Protein AF-A0A2A2WJ40-F1 (afdb_monomer_lite)

Foldseek 3Di:
DDDDDDDDDDDDDDDDDDDDDPDPDDDCDPVVQDQDDDDDDPDDPDPDPDRCSVVLVLLCVLVNLLVVLLVCLPPPPLLVNLVSLLVNLVSLLVLLPPPQFDLSVQSNVLSVVSNLLSVCSVVVHDHDHSVLSNLSSLSNLLSSLLRLLCSLQVCLVVLDLDPDDDPDDDPDPVSVVVVVVVVVVSSVSSLVNLLSSLQSSLSSNVSSLVSVLVCVVVVLFDCDVLNPDHQDHDPPPDDPVRSNVSSVVSNVSSVSVNVRSVVSSVVSVVVNPDDRDPDPPPPD

Radius of gyration: 26.89 Å; chains: 1; bounding box: 110×52×74 Å

Structure (mmCIF, N/CA/C/O backbone):
data_AF-A0A2A2WJ40-F1
#
_entry.id   AF-A0A2A2WJ40-F1
#
loop_
_atom_site.group_PDB
_atom_site.id
_atom_site.type_symbol
_atom_site.label_atom_id
_atom_site.label_alt_id
_atom_site.label_comp_id
_atom_site.label_asym_id
_atom_site.label_entity_id
_atom_site.label_seq_id
_atom_site.pdbx_PDB_ins_code
_atom_site.Cartn_x
_atom_site.Cartn_y
_atom_site.Cartn_z
_atom_site.occupancy
_atom_site.B_iso_or_equiv
_atom_site.auth_seq_id
_atom_site.auth_comp_id
_atom_site.auth_asym_id
_atom_site.auth_atom_id
_atom_site.pdbx_PDB_model_num
ATOM 1 N N . MET A 1 1 ? -76.137 -12.247 3.143 1.00 34.78 1 MET A N 1
ATOM 2 C CA . MET A 1 1 ? -75.317 -13.471 3.004 1.00 34.78 1 MET A CA 1
ATOM 3 C C . MET A 1 1 ? -73.988 -13.061 2.373 1.00 34.78 1 MET A C 1
ATOM 5 O O . MET A 1 1 ? -74.048 -12.358 1.375 1.00 34.78 1 MET A O 1
ATOM 9 N N . LYS A 1 2 ? -72.857 -13.489 2.967 1.00 33.62 2 LYS A N 1
ATOM 10 C CA . LYS A 1 2 ? -71.430 -13.167 2.675 1.00 33.62 2 LYS A CA 1
ATOM 11 C C . LYS A 1 2 ? -70.973 -11.772 3.148 1.00 33.62 2 LYS A C 1
ATOM 13 O O . LYS A 1 2 ? -71.399 -10.773 2.593 1.00 33.62 2 LYS A O 1
ATOM 18 N N . MET A 1 3 ? -70.393 -11.650 4.345 1.00 33.72 3 MET A N 1
ATOM 19 C CA . MET A 1 3 ? -69.036 -11.991 4.843 1.00 33.72 3 MET A CA 1
ATOM 20 C C . MET A 1 3 ? -68.046 -10.810 4.759 1.00 33.72 3 MET A C 1
ATOM 22 O O . MET A 1 3 ? -67.572 -10.433 3.698 1.00 33.72 3 MET A O 1
ATOM 26 N N . THR A 1 4 ? -67.812 -10.277 5.958 1.00 40.16 4 THR A N 1
ATOM 27 C CA . THR A 1 4 ? -66.756 -9.432 6.546 1.00 40.16 4 THR A CA 1
ATOM 28 C C . THR A 1 4 ? -65.316 -9.569 6.038 1.00 40.16 4 THR A C 1
ATOM 30 O O . THR A 1 4 ? -64.864 -10.691 5.840 1.00 40.16 4 THR A O 1
ATOM 33 N N . LEU A 1 5 ? -64.590 -8.434 6.022 1.00 34.19 5 LEU A N 1
ATOM 34 C CA . LEU A 1 5 ? -63.323 -8.103 6.743 1.00 34.19 5 LEU A CA 1
ATOM 35 C C . LEU A 1 5 ? -62.749 -6.810 6.103 1.00 34.19 5 LEU A C 1
ATOM 37 O O . LEU A 1 5 ? -62.402 -6.829 4.932 1.00 34.19 5 LEU A O 1
ATOM 41 N N . ALA A 1 6 ? -62.905 -5.599 6.656 1.00 36.38 6 ALA A N 1
ATOM 42 C CA . ALA A 1 6 ? -62.296 -4.973 7.846 1.00 36.38 6 ALA A CA 1
ATOM 43 C C . ALA A 1 6 ? -60.780 -4.692 7.737 1.00 36.38 6 ALA A C 1
ATOM 45 O O . ALA A 1 6 ? -60.000 -5.635 7.714 1.00 36.38 6 ALA A O 1
ATOM 46 N N . PHE A 1 7 ? -60.421 -3.395 7.697 1.00 30.67 7 PHE A N 1
ATOM 47 C CA . PHE A 1 7 ? -59.428 -2.629 8.503 1.00 30.67 7 PHE A CA 1
ATOM 48 C C . PHE A 1 7 ? -59.173 -1.282 7.766 1.00 30.67 7 PHE A C 1
ATOM 50 O O . PHE A 1 7 ? -58.779 -1.299 6.607 1.00 30.67 7 PHE A O 1
ATOM 57 N N . ALA A 1 8 ? -59.650 -0.108 8.225 1.00 33.41 8 ALA A N 1
ATOM 58 C CA . ALA A 1 8 ? -59.126 0.758 9.309 1.00 33.41 8 ALA A CA 1
ATOM 59 C C . ALA A 1 8 ? -57.624 1.082 9.127 1.00 33.41 8 ALA A C 1
ATOM 61 O O . ALA A 1 8 ? -56.857 0.155 8.927 1.00 33.41 8 ALA A O 1
ATOM 62 N N . ALA A 1 9 ? -57.069 2.296 9.211 1.00 34.69 9 ALA A N 1
ATOM 63 C CA . ALA A 1 9 ? -57.460 3.689 9.479 1.00 34.69 9 ALA A CA 1
ATOM 64 C C . ALA A 1 9 ? -56.248 4.548 8.981 1.00 34.69 9 ALA A C 1
ATOM 66 O O . ALA A 1 9 ? -55.132 4.044 8.960 1.00 34.69 9 ALA A O 1
ATOM 67 N N . LEU A 1 10 ? -56.401 5.702 8.321 1.00 26.61 10 LEU A N 1
ATOM 68 C CA . LEU A 1 10 ? -56.561 7.068 8.857 1.00 26.61 10 LEU A CA 1
ATOM 69 C C . LEU A 1 10 ? -55.277 7.718 9.454 1.00 26.61 10 LEU A C 1
ATOM 71 O O . LEU A 1 10 ? -54.801 7.286 10.494 1.00 26.61 10 LEU A O 1
ATOM 75 N N . VAL A 1 11 ? -54.868 8.838 8.817 1.00 34.38 11 VAL A N 1
ATOM 76 C CA . VAL A 1 11 ? -54.258 10.092 9.362 1.00 34.38 11 VAL A CA 1
ATOM 77 C C . VAL A 1 11 ? -52.816 10.002 9.893 1.00 34.38 11 VAL A C 1
ATOM 79 O O . VAL A 1 11 ? -52.542 9.328 10.869 1.00 34.38 11 VAL A O 1
ATOM 82 N N . ALA A 1 12 ? -51.811 10.540 9.192 1.00 32.88 12 ALA A N 1
ATOM 83 C CA . ALA A 1 12 ? -51.439 11.948 8.947 1.00 32.88 12 ALA A CA 1
ATOM 84 C C . ALA A 1 12 ? -50.658 12.622 10.094 1.00 32.88 12 ALA A C 1
ATOM 86 O O . ALA A 1 12 ? -51.196 12.862 11.167 1.00 32.88 12 ALA A O 1
ATOM 87 N N . GLY A 1 13 ? -49.442 13.072 9.755 1.00 28.20 13 GLY A N 1
ATOM 88 C CA . GLY A 1 13 ? -48.902 14.360 10.196 1.00 28.20 13 GLY A CA 1
ATOM 89 C C . GLY A 1 13 ? -47.761 14.350 11.220 1.00 28.20 13 GLY A C 1
ATOM 90 O O . GLY A 1 13 ? -47.842 13.694 12.247 1.00 28.20 13 GLY A O 1
ATOM 91 N N . PHE A 1 14 ? -46.800 15.242 10.942 1.00 29.77 14 PHE A N 1
ATOM 92 C CA . PHE A 1 14 ? -45.773 15.848 11.806 1.00 29.77 14 PHE A CA 1
ATOM 93 C C . PHE A 1 14 ? -44.399 15.176 11.933 1.00 29.77 14 PHE A C 1
ATOM 95 O O . PHE A 1 14 ? -44.260 14.090 12.478 1.00 29.77 14 PHE A O 1
ATOM 102 N N . GLY A 1 15 ? -43.368 15.928 11.510 1.00 28.61 15 GLY A N 1
ATOM 103 C CA . GLY A 1 15 ? -41.988 15.710 11.948 1.00 28.61 15 GLY A CA 1
ATOM 104 C C . GLY A 1 15 ? -40.863 16.017 10.955 1.00 28.61 15 GLY A C 1
ATOM 105 O O . GLY A 1 15 ? -39.834 15.363 11.034 1.00 28.61 15 GLY A O 1
ATOM 106 N N . VAL A 1 16 ? -40.998 16.973 10.027 1.00 39.94 16 VAL A N 1
ATOM 107 C CA . VAL A 1 16 ? -39.811 17.544 9.359 1.00 39.94 16 VAL A CA 1
ATOM 108 C C . VAL A 1 16 ? -39.329 18.708 10.215 1.00 39.94 16 VAL A C 1
ATOM 110 O O . VAL A 1 16 ? -40.061 19.689 10.320 1.00 39.94 16 VAL A O 1
ATOM 113 N N . LEU A 1 17 ? -38.153 18.566 10.840 1.00 32.94 17 LEU A N 1
ATOM 114 C CA . LEU A 1 17 ? -37.101 19.587 11.012 1.00 32.94 17 LEU A CA 1
ATOM 115 C C . LEU A 1 17 ? -36.026 19.112 12.013 1.00 32.94 17 LEU A C 1
ATOM 117 O O . LEU A 1 17 ? -36.287 19.075 13.208 1.00 32.94 17 LEU A O 1
ATOM 121 N N . SER A 1 18 ? -34.830 18.820 11.486 1.00 30.36 18 SER A N 1
ATOM 122 C CA . SER A 1 18 ? -33.468 19.011 12.043 1.00 30.36 18 SER A CA 1
ATOM 123 C C . SER A 1 18 ? -32.585 17.911 11.436 1.00 30.36 18 SER A C 1
ATOM 125 O O . SER A 1 18 ? -32.747 16.744 11.759 1.00 30.36 18 SER A O 1
ATOM 127 N N . GLY A 1 19 ? -31.746 18.164 10.436 1.00 29.64 19 GLY A N 1
ATOM 128 C CA . GLY A 1 19 ? -30.653 19.120 10.528 1.00 29.64 19 GLY A CA 1
ATOM 129 C C . GLY A 1 19 ? -29.472 18.447 11.223 1.00 29.64 19 GLY A C 1
ATOM 130 O O . GLY A 1 19 ? -29.264 18.685 12.401 1.00 29.64 19 GLY A O 1
ATOM 131 N N . ASN A 1 20 ? -28.745 17.600 10.495 1.00 26.34 20 ASN A N 1
ATOM 132 C CA . ASN A 1 20 ? -27.297 17.498 10.618 1.00 26.34 20 ASN A CA 1
ATOM 133 C C . ASN A 1 20 ? -26.744 17.043 9.270 1.00 26.34 20 ASN A C 1
ATOM 135 O O . ASN A 1 20 ? -27.056 15.969 8.762 1.00 26.34 20 ASN A O 1
ATOM 139 N N . SER A 1 21 ? -25.988 17.955 8.674 1.00 31.48 21 SER A N 1
ATOM 140 C CA . SER A 1 21 ? -25.107 17.743 7.544 1.00 31.48 21 SER A CA 1
ATOM 141 C C . SER A 1 21 ? -24.154 16.596 7.861 1.00 31.48 21 SER A C 1
ATOM 143 O O . SER A 1 21 ? -23.179 16.786 8.587 1.00 31.48 21 SER A O 1
ATOM 145 N N . VAL A 1 22 ? -24.435 15.420 7.313 1.00 28.88 22 VAL A N 1
ATOM 146 C CA . VAL A 1 22 ? -23.388 14.438 7.060 1.00 28.88 22 VAL A CA 1
ATOM 147 C C . VAL A 1 22 ? -22.608 15.018 5.891 1.00 28.88 22 VAL A C 1
ATOM 149 O O . VAL A 1 22 ? -23.115 15.101 4.772 1.00 28.88 22 VAL A O 1
ATOM 152 N N . ALA A 1 23 ? -21.435 15.569 6.185 1.00 32.97 23 ALA A N 1
ATOM 153 C CA . ALA A 1 23 ? -20.438 15.756 5.153 1.00 32.97 23 ALA A CA 1
ATOM 154 C C . ALA A 1 23 ? -20.174 14.362 4.571 1.00 32.97 23 ALA A C 1
ATOM 156 O O . ALA A 1 23 ? -19.833 13.450 5.318 1.00 32.97 23 ALA A O 1
ATOM 157 N N . ASP A 1 24 ? -20.421 14.195 3.273 1.00 32.44 24 ASP A N 1
ATOM 158 C CA . ASP A 1 24 ? -19.920 13.059 2.503 1.00 32.44 24 ASP A CA 1
ATOM 159 C C . ASP A 1 24 ? -18.389 13.068 2.647 1.00 32.44 24 ASP A C 1
ATOM 161 O O . ASP A 1 24 ? -17.692 13.807 1.947 1.00 32.44 24 ASP A O 1
ATOM 165 N N . GLU A 1 25 ? -17.864 12.301 3.598 1.00 37.25 25 GLU A N 1
ATOM 166 C CA . GLU A 1 25 ? -16.449 11.954 3.638 1.00 37.25 25 GLU A CA 1
ATOM 167 C C . GLU A 1 25 ? -16.191 10.947 2.511 1.00 37.25 25 GLU A C 1
ATOM 169 O O . GLU A 1 25 ? -16.941 9.975 2.361 1.00 37.25 25 GLU A O 1
ATOM 174 N N . PRO A 1 26 ? -15.191 11.174 1.643 1.00 40.25 26 PRO A N 1
ATOM 175 C CA . PRO A 1 26 ? -14.991 10.299 0.510 1.00 40.25 26 PRO A CA 1
ATOM 176 C C . PRO A 1 26 ? -14.332 9.003 0.990 1.00 40.25 26 PRO A C 1
ATOM 178 O O . PRO A 1 26 ? -13.136 8.959 1.250 1.00 40.25 26 PRO A O 1
ATOM 181 N N . ALA A 1 27 ? -15.100 7.913 1.013 1.00 45.31 27 ALA A N 1
ATOM 182 C CA . ALA A 1 27 ? -14.539 6.601 0.703 1.00 45.31 27 ALA A CA 1
ATOM 183 C C . ALA A 1 27 ? -13.776 6.715 -0.628 1.00 45.31 27 ALA A C 1
ATOM 185 O O . ALA A 1 27 ? -14.266 7.399 -1.532 1.00 45.31 27 ALA A O 1
ATOM 186 N N . VAL A 1 28 ? -12.613 6.067 -0.772 1.00 45.47 28 VAL A N 1
ATOM 187 C CA . VAL A 1 28 ? -11.903 5.983 -2.062 1.00 45.47 28 VAL A CA 1
ATOM 188 C C . VAL A 1 28 ? -12.884 5.400 -3.076 1.00 45.47 28 VAL A C 1
ATOM 190 O O . VAL A 1 28 ? -13.165 4.202 -3.067 1.00 45.47 28 VAL A O 1
ATOM 193 N N . LYS A 1 29 ? -13.482 6.242 -3.927 1.00 47.72 29 LYS A N 1
ATOM 194 C CA . LYS A 1 29 ? -14.524 5.766 -4.835 1.00 47.72 29 LYS A CA 1
ATOM 195 C C . LYS A 1 29 ? -13.840 4.857 -5.841 1.00 47.72 29 LYS A C 1
ATOM 197 O O . LYS A 1 29 ? -12.699 5.089 -6.230 1.00 47.72 29 LYS A O 1
ATOM 202 N N . GLN A 1 30 ? -14.549 3.858 -6.357 1.00 52.19 30 GLN A N 1
ATOM 203 C CA . GLN A 1 30 ? -14.033 3.045 -7.465 1.00 52.19 30 GLN A CA 1
ATOM 204 C C . GLN A 1 30 ? -13.545 3.916 -8.648 1.00 52.19 30 GLN A C 1
ATOM 206 O O . GLN A 1 30 ? -12.650 3.513 -9.383 1.00 52.19 30 GLN A O 1
ATOM 211 N N . ALA A 1 31 ? -14.099 5.128 -8.791 1.00 52.22 31 ALA A N 1
ATOM 212 C CA . ALA A 1 31 ? -13.683 6.151 -9.749 1.00 52.22 31 ALA A CA 1
ATOM 213 C C . ALA A 1 31 ? -12.310 6.800 -9.458 1.00 52.22 31 ALA A C 1
ATOM 215 O O . ALA A 1 31 ? -11.661 7.257 -10.395 1.00 52.22 31 ALA A O 1
ATOM 216 N N . ASP A 1 32 ? -11.865 6.822 -8.200 1.00 53.06 32 ASP A N 1
ATOM 217 C CA . ASP A 1 32 ? -10.561 7.351 -7.775 1.00 53.06 32 ASP A CA 1
ATOM 218 C C . ASP A 1 32 ? -9.448 6.295 -7.911 1.00 53.06 32 ASP A C 1
ATOM 220 O O . ASP A 1 32 ? -8.258 6.619 -7.880 1.00 53.06 32 ASP A O 1
ATOM 224 N N . ARG A 1 33 ? -9.821 5.020 -8.114 1.00 62.28 33 ARG A N 1
ATOM 225 C CA . ARG A 1 33 ? -8.880 3.933 -8.402 1.00 62.28 33 ARG A CA 1
ATOM 226 C C . ARG A 1 33 ? -8.347 4.095 -9.840 1.00 62.28 33 ARG A C 1
ATOM 228 O O . ARG A 1 33 ? -9.135 4.103 -10.791 1.00 62.28 33 ARG A O 1
ATOM 235 N N . PRO A 1 34 ? -7.023 4.171 -10.060 1.00 61.03 34 PRO A N 1
ATOM 236 C CA . PRO A 1 34 ? -6.486 4.192 -11.414 1.00 61.03 34 PRO A CA 1
ATOM 237 C C . PRO A 1 34 ? -6.865 2.901 -12.159 1.00 61.03 34 PRO A C 1
ATOM 239 O O . PRO A 1 34 ? -6.691 1.797 -11.645 1.00 61.03 34 PRO A O 1
ATOM 242 N N . THR A 1 35 ? -7.360 3.013 -13.398 1.00 57.44 35 THR A N 1
ATOM 243 C CA . THR A 1 35 ? -7.613 1.835 -14.246 1.00 57.44 35 THR A CA 1
ATOM 244 C C . THR A 1 35 ? -6.281 1.239 -14.704 1.00 57.44 35 THR A C 1
ATOM 246 O O . THR A 1 35 ? -5.605 1.801 -15.565 1.00 57.44 35 THR A O 1
ATOM 249 N N . ILE A 1 36 ? -5.904 0.086 -14.149 1.00 56.34 36 ILE A N 1
ATOM 250 C CA . ILE A 1 36 ? -4.638 -0.589 -14.460 1.00 56.34 36 ILE A CA 1
ATOM 251 C C . ILE A 1 36 ? -4.870 -1.645 -15.555 1.00 56.34 36 ILE A C 1
ATOM 253 O O . ILE A 1 36 ? -5.512 -2.667 -15.322 1.00 56.34 36 ILE A O 1
ATOM 257 N N . ARG A 1 37 ? -4.342 -1.408 -16.765 1.00 56.31 37 ARG A N 1
ATOM 258 C CA . ARG A 1 37 ? -4.353 -2.375 -17.884 1.00 56.31 37 ARG A CA 1
ATOM 259 C C . ARG A 1 37 ? -3.072 -3.203 -17.904 1.00 56.31 37 ARG A C 1
ATOM 261 O O . ARG A 1 37 ? -1.996 -2.653 -17.694 1.00 56.31 37 ARG A O 1
ATOM 268 N N . ASP A 1 38 ? -3.164 -4.503 -18.176 1.00 58.38 38 ASP A N 1
ATOM 269 C CA . ASP A 1 38 ? -2.006 -5.406 -18.156 1.00 58.38 38 ASP A CA 1
ATOM 270 C C . ASP A 1 38 ? -1.515 -5.742 -19.572 1.00 58.38 38 ASP A C 1
ATOM 272 O O . ASP A 1 38 ? -1.990 -6.681 -20.208 1.00 58.38 38 ASP A O 1
ATOM 276 N N . GLU A 1 39 ? -0.577 -4.945 -20.087 1.00 62.19 39 GLU A N 1
ATOM 277 C CA . GLU A 1 39 ? 0.120 -5.230 -21.346 1.00 62.19 39 GLU A CA 1
ATOM 278 C C . GLU A 1 39 ? 1.386 -6.041 -21.042 1.00 62.19 39 GLU A C 1
ATOM 280 O O . GLU A 1 39 ? 2.367 -5.522 -20.507 1.00 62.19 39 GLU A O 1
ATOM 285 N N . ARG A 1 40 ? 1.341 -7.347 -21.332 1.00 62.16 40 ARG A N 1
ATOM 286 C CA . ARG A 1 40 ? 2.428 -8.295 -21.053 1.00 62.16 40 ARG A CA 1
ATOM 287 C C . ARG A 1 40 ? 3.313 -8.479 -22.294 1.00 62.16 40 ARG A C 1
ATOM 289 O O . ARG A 1 40 ? 2.770 -8.714 -23.373 1.00 62.16 40 ARG A O 1
ATOM 296 N N . PRO A 1 41 ? 4.654 -8.463 -22.169 1.00 61.47 41 PRO A N 1
ATOM 297 C CA . PRO A 1 41 ? 5.527 -8.829 -23.280 1.00 61.47 41 PRO A CA 1
ATOM 298 C C . PRO A 1 41 ? 5.397 -10.325 -23.608 1.00 61.47 41 PRO A C 1
ATOM 300 O O . PRO A 1 41 ? 5.275 -11.165 -22.712 1.00 61.47 41 PRO A O 1
ATOM 303 N N . GLU A 1 42 ? 5.486 -10.674 -24.892 1.00 62.22 42 GLU A N 1
ATOM 304 C CA . GLU A 1 42 ? 5.277 -12.046 -25.394 1.00 62.22 42 GLU A CA 1
ATOM 305 C C . GLU A 1 42 ? 6.240 -13.089 -24.789 1.00 62.22 42 GLU A C 1
ATOM 307 O O . GLU A 1 42 ? 5.927 -14.275 -24.735 1.00 62.22 42 GLU A O 1
ATOM 312 N N . ASN A 1 43 ? 7.401 -12.655 -24.286 1.00 55.44 43 ASN A N 1
ATOM 313 C CA . ASN A 1 43 ? 8.506 -13.522 -23.859 1.00 55.44 43 ASN A CA 1
ATOM 314 C C . ASN A 1 43 ? 8.778 -13.511 -22.340 1.00 55.44 43 ASN A C 1
ATOM 316 O O . ASN A 1 43 ? 9.907 -13.765 -21.911 1.00 55.44 43 ASN A O 1
ATOM 320 N N . LEU A 1 44 ? 7.777 -13.187 -21.517 1.00 58.31 44 LEU A N 1
ATOM 321 C CA . LEU A 1 44 ? 7.963 -13.015 -20.071 1.00 58.31 44 LEU A CA 1
ATOM 322 C C . LEU A 1 44 ? 8.406 -14.321 -19.374 1.00 58.31 44 LEU A C 1
ATOM 324 O O . LEU A 1 44 ? 7.768 -15.365 -19.527 1.00 58.31 44 LEU A O 1
ATOM 328 N N . ARG A 1 45 ? 9.468 -14.265 -18.557 1.00 46.12 45 ARG A N 1
ATOM 329 C CA . ARG A 1 45 ? 9.896 -15.397 -17.713 1.00 46.12 45 ARG A CA 1
ATOM 330 C C . ARG A 1 45 ? 8.916 -15.590 -16.550 1.00 46.12 45 ARG A C 1
ATOM 332 O O . ARG A 1 45 ? 8.734 -14.680 -15.753 1.00 46.12 45 ARG A O 1
ATOM 339 N N . GLY A 1 46 ? 8.343 -16.790 -16.426 1.00 46.00 46 GLY A N 1
ATOM 340 C CA . GLY A 1 46 ? 7.530 -17.198 -15.273 1.00 46.00 46 GLY A CA 1
ATOM 341 C C . GLY A 1 46 ? 6.141 -17.725 -15.644 1.00 46.00 46 GLY A C 1
ATOM 342 O O . GLY A 1 46 ? 5.387 -17.095 -16.389 1.00 46.00 46 GLY A O 1
ATOM 343 N N . TRP A 1 47 ? 5.806 -18.893 -15.090 1.00 34.09 47 TRP A N 1
ATOM 344 C CA . TRP A 1 47 ? 4.483 -19.516 -15.145 1.00 34.09 47 TRP A CA 1
ATOM 345 C C . TRP A 1 47 ? 3.645 -19.028 -13.960 1.00 34.09 47 TRP A C 1
ATOM 347 O O . TRP A 1 47 ? 3.483 -19.744 -12.980 1.00 34.09 47 TRP A O 1
ATOM 357 N N . VAL A 1 48 ? 3.128 -17.804 -14.012 1.00 42.97 48 VAL A N 1
ATOM 358 C CA . VAL A 1 48 ? 2.011 -17.422 -13.136 1.00 42.97 48 VAL A CA 1
ATOM 359 C C . VAL A 1 48 ? 0.898 -16.899 -14.031 1.00 42.97 48 VAL A C 1
ATOM 361 O O . VAL A 1 48 ? 1.014 -15.841 -14.650 1.00 42.97 48 VAL A O 1
ATOM 364 N N . ILE A 1 49 ? -0.138 -17.730 -14.165 1.00 41.62 49 ILE A N 1
ATOM 365 C CA . ILE A 1 49 ? -1.423 -17.419 -14.790 1.00 41.62 49 ILE A CA 1
ATOM 366 C C . ILE A 1 49 ? -2.374 -17.086 -13.641 1.00 41.62 49 ILE A C 1
ATOM 368 O O . ILE A 1 49 ? -3.240 -17.866 -13.271 1.00 41.62 49 ILE A O 1
ATOM 372 N N . VAL A 1 50 ? -2.183 -15.923 -13.039 1.00 43.91 50 VAL A N 1
ATOM 373 C CA . VAL A 1 50 ? -3.321 -15.162 -12.540 1.00 43.91 50 VAL A CA 1
ATOM 374 C C . VAL A 1 50 ? -3.260 -13.896 -13.364 1.00 43.91 50 VAL A C 1
ATOM 376 O O . VAL A 1 50 ? -2.206 -13.275 -13.477 1.00 43.91 50 VAL A O 1
ATOM 379 N N . SER A 1 51 ? -4.340 -13.581 -14.066 1.00 51.19 51 SER A N 1
ATOM 380 C CA . SER A 1 51 ? -4.427 -12.325 -14.799 1.00 51.19 51 SER A CA 1
ATOM 381 C C . SER A 1 51 ? -4.224 -11.211 -13.761 1.00 51.19 51 SER A C 1
ATOM 383 O O . SER A 1 51 ? -5.076 -11.015 -12.899 1.00 51.19 51 SER A O 1
ATOM 385 N N . ASN A 1 52 ? -3.073 -10.521 -13.772 1.00 53.16 52 ASN A N 1
ATOM 386 C CA . ASN A 1 52 ? -2.778 -9.485 -12.772 1.00 53.16 52 ASN A CA 1
ATOM 387 C C . ASN A 1 52 ? -3.825 -8.358 -12.825 1.00 53.16 52 ASN A C 1
ATOM 389 O O . ASN A 1 52 ? -4.018 -7.650 -11.843 1.00 53.16 52 ASN A O 1
ATOM 393 N N . SER A 1 53 ? -4.571 -8.219 -13.928 1.00 58.22 53 SER A N 1
ATOM 394 C CA . SER A 1 53 ? -5.737 -7.331 -14.000 1.00 58.22 53 SER A CA 1
ATOM 395 C C . SER A 1 53 ? -6.865 -7.695 -13.025 1.00 58.22 53 SER A C 1
ATOM 397 O O . SER A 1 53 ? -7.626 -6.809 -12.659 1.00 58.22 53 SER A O 1
ATOM 399 N N . ALA A 1 54 ? -6.972 -8.952 -12.584 1.00 64.06 54 ALA A N 1
ATOM 400 C CA . ALA A 1 54 ? -7.861 -9.344 -11.489 1.00 64.06 54 ALA A CA 1
ATOM 401 C C . ALA A 1 54 ? -7.237 -9.084 -10.107 1.00 64.06 54 ALA A C 1
ATOM 403 O O . ALA A 1 54 ? -7.970 -8.889 -9.149 1.00 64.06 54 ALA A O 1
ATOM 404 N N . TYR A 1 55 ? -5.904 -9.046 -10.004 1.00 72.06 55 TYR A N 1
ATOM 405 C CA . TYR A 1 55 ? -5.181 -8.808 -8.751 1.00 72.06 55 TYR A CA 1
ATOM 406 C C . TYR A 1 55 ? -5.200 -7.336 -8.320 1.00 72.06 55 TYR A C 1
ATOM 408 O O . TYR A 1 55 ? -5.490 -7.046 -7.166 1.00 72.06 55 TYR A O 1
ATOM 416 N N . TRP A 1 56 ? -4.935 -6.395 -9.234 1.00 77.62 56 TRP A N 1
ATOM 417 C CA . TRP A 1 56 ? -4.807 -4.977 -8.867 1.00 77.62 56 TRP A CA 1
ATOM 418 C C . TRP A 1 56 ? -6.038 -4.373 -8.180 1.00 77.62 56 TRP A C 1
ATOM 420 O O . TRP A 1 56 ? -5.846 -3.625 -7.223 1.00 77.62 56 TRP A O 1
ATOM 430 N N . PRO A 1 57 ? -7.284 -4.681 -8.594 1.00 75.56 57 PRO A N 1
ATOM 431 C CA . PRO A 1 57 ? -8.461 -4.241 -7.851 1.00 75.56 57 PRO A CA 1
ATOM 432 C C . PRO A 1 57 ? -8.498 -4.788 -6.419 1.00 75.56 57 PRO A C 1
ATOM 434 O O . PRO A 1 57 ? -8.849 -4.043 -5.509 1.00 75.56 57 PRO A O 1
ATOM 437 N N . LEU A 1 58 ? -8.072 -6.042 -6.213 1.00 77.75 58 LEU A N 1
ATOM 438 C CA . LEU A 1 58 ? -8.059 -6.701 -4.901 1.00 77.75 58 LEU A CA 1
ATOM 439 C C . LEU A 1 58 ? -7.066 -6.056 -3.931 1.00 77.75 58 LEU A C 1
ATOM 441 O O . LEU A 1 58 ? -7.284 -6.095 -2.725 1.00 77.75 58 LEU A O 1
ATOM 445 N N . CYS A 1 59 ? -6.014 -5.401 -4.436 1.00 83.62 59 CYS A N 1
ATOM 446 C CA . CYS A 1 59 ? -5.080 -4.652 -3.595 1.00 83.62 59 CYS A CA 1
ATOM 447 C C . CYS A 1 59 ? -5.744 -3.502 -2.823 1.00 83.62 59 CYS A C 1
ATOM 449 O O . CYS A 1 59 ? -5.149 -3.013 -1.869 1.00 83.62 59 CYS A O 1
ATOM 451 N N . TYR A 1 60 ? -6.936 -3.053 -3.225 1.00 86.88 60 TYR A N 1
ATOM 452 C CA . TYR A 1 60 ? -7.675 -1.982 -2.552 1.00 86.88 60 TYR A CA 1
ATOM 453 C C . TYR A 1 60 ? -8.753 -2.501 -1.593 1.00 86.88 60 TYR A C 1
ATOM 455 O O . TYR A 1 60 ? -9.201 -1.749 -0.739 1.00 86.88 60 TYR A O 1
ATOM 463 N N . GLU A 1 61 ? -9.145 -3.774 -1.681 1.00 88.25 61 GLU A N 1
ATOM 464 C CA . GLU A 1 61 ? -10.234 -4.319 -0.857 1.00 88.25 61 GLU A CA 1
ATOM 465 C C . GLU A 1 61 ? -9.852 -4.343 0.629 1.00 88.25 61 GLU A C 1
ATOM 467 O O . GLU A 1 61 ? -10.660 -3.986 1.483 1.00 88.25 61 GLU A O 1
ATOM 472 N N . ALA A 1 62 ? -8.596 -4.668 0.958 1.00 88.44 62 ALA A N 1
ATOM 473 C CA . ALA A 1 62 ? -8.123 -4.585 2.339 1.00 88.44 62 ALA A CA 1
ATOM 474 C C . ALA A 1 62 ? -8.211 -3.149 2.891 1.00 88.44 62 ALA A C 1
ATOM 476 O O . ALA A 1 62 ? -8.676 -2.970 4.011 1.00 88.44 62 ALA A O 1
ATOM 477 N N . LEU A 1 63 ? -7.856 -2.124 2.103 1.00 91.12 63 LEU A N 1
ATOM 478 C CA . LEU A 1 63 ? -7.993 -0.717 2.506 1.00 91.12 63 LEU A CA 1
ATOM 479 C C . LEU A 1 63 ? -9.441 -0.345 2.839 1.00 91.12 63 LEU A C 1
ATOM 481 O O . LEU A 1 63 ? -9.691 0.351 3.821 1.00 91.12 63 LEU A O 1
ATOM 485 N N . GLU A 1 64 ? -10.393 -0.801 2.027 1.00 90.62 64 GLU A N 1
ATOM 486 C CA . GLU A 1 64 ? -11.811 -0.498 2.235 1.00 90.62 64 GLU A CA 1
ATOM 487 C C . GLU A 1 64 ? -12.344 -1.149 3.506 1.00 90.62 64 GLU A C 1
ATOM 489 O O . GLU A 1 64 ? -13.013 -0.487 4.294 1.00 90.62 64 GLU A O 1
ATOM 494 N N . ASN A 1 65 ? -11.980 -2.408 3.760 1.00 91.12 65 ASN A N 1
ATOM 495 C CA . ASN A 1 65 ? -12.390 -3.099 4.981 1.00 91.12 65 ASN A CA 1
ATOM 496 C C . ASN A 1 65 ? -11.720 -2.506 6.233 1.00 91.12 65 ASN A C 1
ATOM 498 O O . ASN A 1 65 ? -12.378 -2.365 7.259 1.00 91.12 65 ASN A O 1
ATOM 502 N N . LEU A 1 66 ? -10.451 -2.089 6.148 1.00 92.81 66 LEU A N 1
ATOM 503 C CA . LEU A 1 66 ? -9.761 -1.381 7.237 1.00 92.81 66 LEU A CA 1
ATOM 504 C C . LEU A 1 66 ? -10.416 -0.024 7.531 1.00 92.81 66 LEU A C 1
ATOM 506 O O . LEU A 1 66 ? -10.606 0.339 8.692 1.00 92.81 66 LEU A O 1
ATOM 510 N N . THR A 1 67 ? -10.811 0.701 6.483 1.00 92.06 67 THR A N 1
ATOM 511 C CA . THR A 1 67 ? -11.544 1.967 6.607 1.00 92.06 67 THR A CA 1
ATOM 512 C C . THR A 1 67 ? -12.920 1.760 7.235 1.00 92.06 67 THR A C 1
ATOM 514 O O . THR A 1 67 ? -13.304 2.521 8.120 1.00 92.06 67 THR A O 1
ATOM 517 N N . GLU A 1 68 ? -13.644 0.714 6.836 1.00 92.12 68 GLU A N 1
ATOM 518 C CA . GLU A 1 68 ? -14.950 0.388 7.412 1.00 92.12 68 GLU A CA 1
ATOM 519 C C . GLU A 1 68 ? -14.842 0.026 8.899 1.00 92.12 68 GLU A C 1
ATOM 521 O O . GLU A 1 68 ? -15.568 0.582 9.721 1.00 92.12 68 GLU A O 1
ATOM 526 N N . VAL A 1 69 ? -13.887 -0.837 9.267 1.00 93.00 69 VAL A N 1
ATOM 527 C CA . VAL A 1 69 ? -13.604 -1.183 10.670 1.00 93.00 69 VAL A CA 1
ATOM 528 C C . VAL A 1 69 ? -13.312 0.069 11.493 1.00 93.00 69 VAL A C 1
ATOM 530 O O . VAL A 1 69 ? -13.866 0.232 12.580 1.00 93.00 69 VAL A O 1
ATOM 533 N N . ARG A 1 70 ? -12.485 0.983 10.972 1.00 90.94 70 ARG A N 1
ATOM 534 C CA . ARG A 1 70 ? -12.171 2.253 11.638 1.00 90.94 70 ARG A CA 1
ATOM 535 C C . ARG A 1 70 ? -13.429 3.094 11.861 1.00 90.94 70 ARG A C 1
ATOM 537 O O . ARG A 1 70 ? -13.663 3.555 12.974 1.00 90.94 70 ARG A O 1
ATOM 544 N N . ASN A 1 71 ? -14.264 3.255 10.837 1.00 90.31 71 ASN A N 1
ATOM 545 C CA . ASN A 1 71 ? -15.503 4.034 10.933 1.00 90.31 71 ASN A CA 1
ATOM 546 C C . ASN A 1 71 ? -16.495 3.431 11.942 1.00 90.31 71 ASN A C 1
ATOM 548 O O . ASN A 1 71 ? -17.263 4.152 12.580 1.00 90.31 71 ASN A O 1
ATOM 552 N N . GLN A 1 72 ? -16.460 2.109 12.112 1.00 92.25 72 GLN A N 1
ATOM 553 C CA . GLN A 1 72 ? -17.291 1.382 13.065 1.00 92.25 72 GLN A CA 1
ATOM 554 C C . GLN A 1 72 ? -16.654 1.228 14.456 1.00 92.25 72 GLN A C 1
ATOM 556 O O . GLN A 1 72 ? -17.319 0.715 15.353 1.00 92.25 72 GLN A O 1
ATOM 561 N N . ALA A 1 73 ? -15.417 1.682 14.686 1.00 91.62 73 ALA A N 1
ATOM 562 C CA . ALA A 1 73 ? -14.677 1.407 15.924 1.00 91.62 73 ALA A CA 1
ATOM 563 C C . ALA A 1 73 ? -15.390 1.908 17.195 1.00 91.62 73 ALA A C 1
ATOM 565 O O . ALA A 1 73 ? -15.301 1.284 18.251 1.00 91.62 73 ALA A O 1
ATOM 566 N N . ALA A 1 74 ? -16.125 3.021 17.096 1.00 89.81 74 ALA A N 1
ATOM 567 C CA . ALA A 1 74 ? -16.930 3.584 18.184 1.00 89.81 74 ALA A CA 1
ATOM 568 C C . ALA A 1 74 ? -18.411 3.147 18.152 1.00 89.81 74 ALA A C 1
ATOM 570 O O . ALA A 1 74 ? -19.229 3.676 18.911 1.00 89.81 74 ALA A O 1
ATOM 571 N N . SER A 1 75 ? -18.778 2.221 17.261 1.00 89.62 75 SER A N 1
ATOM 572 C CA . SER A 1 75 ? -20.143 1.716 17.135 1.00 89.62 75 SER A CA 1
ATOM 573 C C . SER A 1 75 ? -20.587 1.001 18.410 1.00 89.62 75 SER A C 1
ATOM 575 O O . SER A 1 75 ? -19.817 0.317 19.079 1.00 89.62 75 SER A O 1
ATOM 577 N N . THR A 1 76 ? -21.874 1.136 18.727 1.00 86.75 76 THR A N 1
ATOM 578 C CA . THR A 1 76 ? -22.515 0.373 19.812 1.00 86.75 76 THR A CA 1
ATOM 579 C C . THR A 1 76 ? -23.045 -0.982 19.339 1.00 86.75 76 THR A C 1
ATOM 581 O O . THR A 1 76 ? -23.448 -1.801 20.162 1.00 86.75 76 THR A O 1
ATOM 584 N N . ASP A 1 77 ? -23.034 -1.231 18.027 1.00 91.44 77 ASP A N 1
ATOM 585 C CA . ASP A 1 77 ? -23.404 -2.510 17.428 1.00 91.44 77 ASP A CA 1
ATOM 586 C C . ASP A 1 77 ? -22.177 -3.428 17.347 1.00 91.44 77 ASP A C 1
ATOM 588 O O . ASP A 1 77 ? -21.470 -3.482 16.338 1.00 91.44 77 ASP A O 1
ATOM 592 N N . SER A 1 78 ? -21.905 -4.135 18.447 1.00 89.38 78 SER A N 1
ATOM 593 C CA . SER A 1 78 ? -20.764 -5.052 18.554 1.00 89.38 78 SER A CA 1
ATOM 594 C C . SER A 1 78 ? -20.829 -6.212 17.558 1.00 89.38 78 SER A C 1
ATOM 596 O O . SER A 1 78 ? -19.782 -6.707 17.152 1.00 89.38 78 SER A O 1
ATOM 598 N N . ALA A 1 79 ? -22.028 -6.633 17.137 1.00 91.25 79 ALA A N 1
ATOM 599 C CA . ALA A 1 79 ? -22.186 -7.717 16.172 1.00 91.25 79 ALA A CA 1
ATOM 600 C C . ALA A 1 79 ? -21.778 -7.268 14.763 1.00 91.25 79 ALA A C 1
ATOM 602 O O . ALA A 1 79 ? -21.021 -7.970 14.094 1.00 91.25 79 ALA A O 1
ATOM 603 N N . ALA A 1 80 ? -22.222 -6.079 14.341 1.00 91.31 80 ALA A N 1
ATOM 604 C CA . ALA A 1 80 ? -21.815 -5.502 13.061 1.00 91.31 80 ALA A CA 1
ATOM 605 C C . ALA A 1 80 ? -20.304 -5.221 13.012 1.00 91.31 80 ALA A C 1
ATOM 607 O O . ALA A 1 80 ? -19.648 -5.550 12.025 1.00 91.31 80 ALA A O 1
ATOM 608 N N . LEU A 1 81 ? -19.738 -4.678 14.098 1.00 93.50 81 LEU A N 1
ATOM 609 C CA . LEU A 1 81 ? -18.299 -4.426 14.195 1.00 93.50 81 LEU A CA 1
ATOM 610 C C . LEU A 1 81 ? -17.481 -5.726 14.129 1.00 93.50 81 LEU A C 1
ATOM 612 O O . LEU A 1 81 ? -16.483 -5.777 13.413 1.00 93.50 81 LEU A O 1
ATOM 616 N N . ALA A 1 82 ? -17.916 -6.786 14.818 1.00 93.06 82 ALA A N 1
ATOM 617 C CA . ALA A 1 82 ? -17.264 -8.092 14.742 1.00 93.06 82 ALA A CA 1
ATOM 618 C C . ALA A 1 82 ? -17.295 -8.670 13.316 1.00 93.06 82 ALA A C 1
ATOM 620 O O . ALA A 1 82 ? -16.277 -9.143 12.820 1.00 93.06 82 ALA A O 1
ATOM 621 N N . GLU A 1 83 ? -18.429 -8.578 12.612 1.00 93.38 83 GLU A N 1
ATOM 622 C CA . GLU A 1 83 ? -18.524 -9.027 11.216 1.00 93.38 83 GLU A CA 1
ATOM 623 C C . GLU A 1 83 ? -17.569 -8.248 10.292 1.00 93.38 83 GLU A C 1
ATOM 625 O O . GLU A 1 83 ? -16.934 -8.831 9.410 1.00 93.38 83 GLU A O 1
ATOM 630 N N . SER A 1 84 ? -17.434 -6.934 10.493 1.00 93.81 84 SER A N 1
ATOM 631 C CA . SER A 1 84 ? -16.487 -6.106 9.738 1.00 93.81 84 SER A CA 1
ATOM 632 C C . SER A 1 84 ? -15.030 -6.477 10.032 1.00 93.81 84 SER A C 1
ATOM 634 O O . SER A 1 84 ? -14.221 -6.551 9.106 1.00 93.81 84 SER A O 1
ATOM 636 N N . LEU A 1 85 ? -14.692 -6.750 11.296 1.00 94.75 85 LEU A N 1
ATOM 637 C CA . LEU A 1 85 ? -13.356 -7.190 11.710 1.00 94.75 85 LEU A CA 1
ATOM 638 C C . LEU A 1 85 ? -12.998 -8.565 11.125 1.00 94.75 85 LEU A C 1
ATOM 640 O O . LEU A 1 85 ? -11.912 -8.712 10.570 1.00 94.75 85 LEU A O 1
ATOM 644 N N . ASP A 1 86 ? -13.916 -9.534 11.162 1.00 93.75 86 ASP A N 1
ATOM 645 C CA . ASP A 1 86 ? -13.736 -10.864 10.554 1.00 93.75 86 ASP A CA 1
ATOM 646 C C . ASP A 1 86 ? -13.451 -10.760 9.044 1.00 93.75 86 ASP A C 1
ATOM 648 O O . ASP A 1 86 ? -12.437 -11.253 8.537 1.00 93.75 86 ASP A O 1
ATOM 652 N N . LYS A 1 87 ? -14.277 -9.993 8.318 1.00 93.56 87 LYS A N 1
ATOM 653 C CA . LYS A 1 87 ? -14.047 -9.708 6.891 1.00 93.56 87 LYS A CA 1
ATOM 654 C C . LYS A 1 87 ? -12.698 -9.037 6.654 1.00 93.56 87 LYS A C 1
ATOM 656 O O . LYS A 1 87 ? -11.988 -9.397 5.714 1.00 93.56 87 LYS A O 1
ATOM 661 N N . CYS A 1 88 ? -12.335 -8.069 7.492 1.00 92.75 88 CYS A N 1
ATOM 662 C CA . CYS A 1 88 ? -11.061 -7.372 7.397 1.00 92.75 88 CYS A CA 1
ATOM 663 C C . CYS A 1 88 ? -9.874 -8.327 7.584 1.00 92.75 88 CYS A C 1
ATOM 665 O O . CYS A 1 88 ? -8.941 -8.297 6.778 1.00 92.75 88 CYS A O 1
ATOM 667 N N . SER A 1 89 ? -9.919 -9.211 8.585 1.00 93.25 89 SER A N 1
ATOM 668 C CA . SER A 1 89 ? -8.895 -10.242 8.793 1.00 93.25 89 SER A CA 1
ATOM 669 C C . SER A 1 89 ? -8.771 -11.163 7.577 1.00 93.25 89 SER A C 1
ATOM 671 O O . SER A 1 89 ? -7.665 -11.395 7.079 1.00 93.25 89 SER A O 1
ATOM 673 N N . ALA A 1 90 ? -9.892 -11.620 7.011 1.00 90.94 90 ALA A N 1
ATOM 674 C CA . ALA A 1 90 ? -9.887 -12.452 5.809 1.00 90.94 90 ALA A CA 1
ATOM 675 C C . ALA A 1 90 ? -9.228 -11.748 4.606 1.00 90.94 90 ALA A C 1
ATOM 677 O O . ALA A 1 90 ? -8.424 -12.355 3.891 1.00 90.94 90 ALA A O 1
ATOM 678 N N . TRP A 1 91 ? -9.510 -10.458 4.396 1.00 91.25 91 TRP A N 1
ATOM 679 C CA . TRP A 1 91 ? -8.890 -9.672 3.324 1.00 91.25 91 TRP A CA 1
ATOM 680 C C . TRP A 1 91 ? -7.402 -9.405 3.553 1.00 91.25 91 TRP A C 1
ATOM 682 O O . TRP A 1 91 ? -6.629 -9.454 2.595 1.00 91.25 91 TRP A O 1
ATOM 692 N N . LEU A 1 92 ? -6.977 -9.175 4.796 1.00 90.69 92 LEU A N 1
ATOM 693 C CA . LEU A 1 92 ? -5.558 -9.059 5.139 1.00 90.69 92 LEU A CA 1
ATOM 694 C C . LEU A 1 92 ? -4.812 -10.377 4.917 1.00 90.69 92 LEU A C 1
ATOM 696 O O . LEU A 1 92 ? -3.724 -10.367 4.346 1.00 90.69 92 LEU A O 1
ATOM 700 N N . ASN A 1 93 ? -5.409 -11.509 5.291 1.00 89.31 93 ASN A N 1
ATOM 701 C CA . ASN A 1 93 ? -4.859 -12.836 5.018 1.00 89.31 93 ASN A CA 1
ATOM 702 C C . ASN A 1 93 ? -4.758 -13.110 3.513 1.00 89.31 93 ASN A C 1
ATOM 704 O O . ASN A 1 93 ? -3.742 -13.623 3.038 1.00 89.31 93 ASN A O 1
ATOM 708 N N . LEU A 1 94 ? -5.762 -12.703 2.731 1.00 86.12 94 LEU A N 1
ATOM 709 C CA . LEU A 1 94 ? -5.682 -12.790 1.277 1.00 86.12 94 LEU A CA 1
ATOM 710 C C . LEU A 1 94 ? -4.556 -11.905 0.727 1.00 86.12 94 LEU A C 1
ATOM 712 O O . LEU A 1 94 ? -3.775 -12.377 -0.100 1.00 86.12 94 LEU A O 1
ATOM 716 N N . ALA A 1 95 ? -4.440 -10.661 1.203 1.00 85.06 95 ALA A N 1
ATOM 717 C CA . ALA A 1 95 ? -3.363 -9.757 0.820 1.00 85.06 95 ALA A CA 1
ATOM 718 C C . ALA A 1 95 ? -1.992 -10.364 1.149 1.00 85.06 95 ALA A C 1
ATOM 720 O O . ALA A 1 95 ? -1.128 -10.391 0.280 1.00 85.06 95 ALA A O 1
ATOM 721 N N . ALA A 1 96 ? -1.819 -10.938 2.343 1.00 84.00 96 ALA A N 1
ATOM 722 C CA . ALA A 1 96 ? -0.604 -11.635 2.757 1.00 84.00 96 ALA A CA 1
ATOM 723 C C . ALA A 1 96 ? -0.273 -12.837 1.852 1.00 84.00 96 ALA A C 1
ATOM 725 O O . ALA A 1 96 ? 0.874 -13.007 1.446 1.00 84.00 96 ALA A O 1
ATOM 726 N N . SER A 1 97 ? -1.290 -13.627 1.486 1.00 74.62 97 SER A N 1
ATOM 727 C CA . SER A 1 97 ? -1.148 -14.834 0.657 1.00 74.62 97 SER A CA 1
ATOM 728 C C . SER A 1 97 ? -0.900 -14.559 -0.828 1.00 74.62 97 SER A C 1
ATOM 730 O O . SER A 1 97 ? -0.460 -15.447 -1.567 1.00 74.62 97 SER A O 1
ATOM 732 N N . ALA A 1 98 ? -1.202 -13.347 -1.304 1.00 68.38 98 ALA A N 1
ATOM 733 C CA . ALA A 1 98 ? -0.928 -12.992 -2.682 1.00 68.38 98 ALA A CA 1
ATOM 734 C C . ALA A 1 98 ? 0.583 -13.118 -2.921 1.00 68.38 98 ALA A C 1
ATOM 736 O O . ALA A 1 98 ? 1.385 -12.520 -2.208 1.00 68.38 98 ALA A O 1
ATOM 737 N N . ALA A 1 99 ? 0.968 -13.900 -3.940 1.00 49.56 99 ALA A N 1
ATOM 738 C CA . ALA A 1 99 ? 2.331 -14.380 -4.222 1.00 49.56 99 ALA A CA 1
ATOM 739 C C . ALA A 1 99 ? 3.398 -13.290 -4.518 1.00 49.56 99 ALA A C 1
ATOM 741 O O . ALA A 1 99 ? 4.425 -13.562 -5.140 1.00 49.56 99 ALA A O 1
ATOM 742 N N . MET A 1 100 ? 3.156 -12.041 -4.122 1.00 54.56 100 MET A N 1
ATOM 743 C CA . MET A 1 100 ? 3.960 -10.853 -4.388 1.00 54.56 100 MET A CA 1
ATOM 744 C C . MET A 1 100 ? 4.230 -9.989 -3.144 1.00 54.56 100 MET A C 1
ATOM 746 O O . MET A 1 100 ? 4.853 -8.934 -3.281 1.00 54.56 100 MET A O 1
ATOM 750 N N . VAL A 1 101 ? 3.799 -10.412 -1.952 1.00 58.97 101 VAL A N 1
ATOM 751 C CA . VAL A 1 101 ? 3.903 -9.627 -0.713 1.00 58.97 101 VAL A CA 1
ATOM 752 C C . VAL A 1 101 ? 5.167 -10.000 0.072 1.00 58.97 101 VAL A C 1
ATOM 754 O O . VAL A 1 101 ? 5.415 -11.152 0.413 1.00 58.97 101 VAL A O 1
ATOM 757 N N . ARG A 1 102 ? 6.019 -9.005 0.349 1.00 69.00 102 ARG A N 1
ATOM 758 C CA . ARG A 1 102 ? 7.073 -9.071 1.385 1.00 69.00 102 ARG A CA 1
ATOM 759 C C . ARG A 1 102 ? 6.484 -8.544 2.699 1.00 69.00 102 ARG A C 1
ATOM 761 O O . ARG A 1 102 ? 5.538 -7.775 2.637 1.00 69.00 102 ARG A O 1
ATOM 768 N N . GLU A 1 103 ? 7.013 -8.920 3.865 1.00 74.94 103 GLU A N 1
ATOM 769 C CA . GLU A 1 103 ? 6.396 -8.621 5.186 1.00 74.94 103 GLU A CA 1
ATOM 770 C C . GLU A 1 103 ? 5.076 -9.373 5.474 1.00 74.94 103 GLU A C 1
ATOM 772 O O . GLU A 1 103 ? 4.307 -8.959 6.340 1.00 74.94 103 GLU A O 1
ATOM 777 N N . GLU A 1 104 ? 4.838 -10.507 4.803 1.00 82.25 104 GLU A N 1
ATOM 778 C CA . GLU A 1 104 ? 3.686 -11.401 5.031 1.00 82.25 104 GLU A CA 1
ATOM 779 C C . GLU A 1 104 ? 3.423 -11.643 6.523 1.00 82.25 104 GLU A C 1
ATOM 781 O O . GLU A 1 104 ? 2.318 -11.408 7.002 1.00 82.25 104 GLU A O 1
ATOM 786 N N . SER A 1 105 ? 4.462 -12.006 7.282 1.00 86.31 105 SER A N 1
ATOM 787 C CA . SER A 1 105 ? 4.342 -12.303 8.712 1.00 86.31 105 SER A CA 1
ATOM 788 C C . SER A 1 105 ? 3.738 -11.153 9.513 1.00 86.31 105 SER A C 1
ATOM 790 O O . SER A 1 105 ? 2.978 -11.391 10.441 1.00 86.31 105 SER A O 1
ATOM 792 N N . ARG A 1 106 ? 4.064 -9.899 9.170 1.00 88.38 106 ARG A N 1
ATOM 793 C CA . ARG A 1 106 ? 3.549 -8.727 9.886 1.00 88.38 106 ARG A CA 1
ATOM 794 C C . ARG A 1 106 ? 2.085 -8.470 9.547 1.00 88.38 106 ARG A C 1
ATOM 796 O O . ARG A 1 106 ? 1.323 -8.148 10.451 1.00 88.38 106 ARG A O 1
ATOM 803 N N . ILE A 1 107 ? 1.701 -8.626 8.278 1.00 91.44 107 ILE A N 1
ATOM 804 C CA . ILE A 1 107 ? 0.299 -8.510 7.852 1.00 91.44 107 ILE A CA 1
ATOM 805 C C . ILE A 1 107 ? -0.535 -9.604 8.525 1.00 91.44 107 ILE A C 1
ATOM 807 O O . ILE A 1 107 ? -1.573 -9.292 9.098 1.00 91.44 107 ILE A O 1
ATOM 811 N N . MET A 1 108 ? -0.040 -10.846 8.544 1.00 91.31 108 MET A N 1
ATOM 812 C CA . MET A 1 108 ? -0.693 -11.961 9.236 1.00 91.31 108 MET A CA 1
ATOM 813 C C . MET A 1 108 ? -0.831 -11.706 10.738 1.00 91.31 108 MET A C 1
ATOM 815 O O . MET A 1 108 ? -1.923 -11.837 11.259 1.00 91.31 108 MET A O 1
ATOM 819 N N . THR A 1 109 ? 0.216 -11.235 11.428 1.00 91.56 109 THR A N 1
ATOM 820 C CA . THR A 1 109 ? 0.109 -10.904 12.864 1.00 91.56 109 THR A CA 1
ATOM 821 C C . THR A 1 109 ? -0.968 -9.851 13.147 1.00 91.56 109 THR A C 1
ATOM 823 O O . THR A 1 109 ? -1.628 -9.904 14.180 1.00 91.56 109 THR A O 1
ATOM 826 N N . ILE A 1 110 ? -1.150 -8.872 12.256 1.00 93.00 110 ILE A N 1
ATOM 827 C CA . ILE A 1 110 ? -2.212 -7.868 12.408 1.00 93.00 110 ILE A CA 1
ATOM 828 C C . ILE A 1 110 ? -3.584 -8.488 12.120 1.00 93.00 110 ILE A C 1
ATOM 830 O O . ILE A 1 110 ? -4.530 -8.199 12.848 1.00 93.00 110 ILE A O 1
ATOM 834 N N . ALA A 1 111 ? -3.688 -9.344 11.101 1.00 93.62 111 ALA A N 1
ATOM 835 C CA . ALA A 1 111 ? -4.912 -10.077 10.789 1.00 93.62 111 ALA A CA 1
ATOM 836 C C . ALA A 1 111 ? -5.347 -10.969 11.961 1.00 93.62 111 ALA A C 1
ATOM 838 O O . ALA A 1 111 ? -6.503 -10.901 12.366 1.00 93.62 111 ALA A O 1
ATOM 839 N N . ASP A 1 112 ? -4.411 -11.709 12.561 1.00 93.81 112 ASP A N 1
ATOM 840 C CA . ASP A 1 112 ? -4.647 -12.547 13.740 1.00 93.81 112 ASP A CA 1
ATOM 841 C C . ASP A 1 112 ? -5.171 -11.702 14.910 1.00 93.81 112 ASP A C 1
ATOM 843 O O . ASP A 1 112 ? -6.190 -12.032 15.505 1.00 93.81 112 ASP A O 1
ATOM 847 N N . LYS A 1 113 ? -4.549 -10.548 15.194 1.00 93.81 113 LYS A N 1
ATOM 848 C CA . LYS A 1 113 ? -5.043 -9.637 16.241 1.00 93.81 113 LYS A CA 1
ATOM 849 C C . LYS A 1 113 ? -6.438 -9.086 15.938 1.00 93.81 113 LYS A C 1
ATOM 851 O O . LYS A 1 113 ? -7.243 -8.941 16.849 1.00 93.81 113 LYS A O 1
ATOM 856 N N . ILE A 1 114 ? -6.735 -8.751 14.684 1.00 94.75 114 ILE A N 1
ATOM 857 C CA . ILE A 1 114 ? -8.070 -8.288 14.275 1.00 94.75 114 ILE A CA 1
ATOM 858 C C . ILE A 1 114 ? -9.113 -9.402 14.455 1.00 94.75 114 ILE A C 1
ATOM 860 O O . ILE A 1 114 ? -10.216 -9.129 14.930 1.00 94.75 114 ILE A O 1
ATOM 864 N N . ASP A 1 115 ? -8.756 -10.645 14.130 1.00 94.50 115 ASP A N 1
ATOM 865 C CA . ASP A 1 115 ? -9.600 -11.824 14.340 1.00 94.50 115 ASP A CA 1
ATOM 866 C C . ASP A 1 115 ? -9.864 -12.075 15.834 1.00 94.50 115 ASP A C 1
ATOM 868 O O . ASP A 1 115 ? -11.008 -12.229 16.256 1.00 94.50 115 ASP A O 1
ATOM 872 N N . GLU A 1 116 ? -8.831 -11.984 16.674 1.00 93.56 116 GLU A N 1
ATOM 873 C CA . GLU A 1 116 ? -8.968 -12.084 18.133 1.00 93.56 116 GLU A CA 1
ATOM 874 C C . GLU A 1 116 ? -9.923 -11.022 18.702 1.00 93.56 116 GLU A C 1
ATOM 876 O O . GLU A 1 116 ? -10.723 -11.317 19.593 1.00 93.56 116 GLU A O 1
ATOM 881 N N . VAL A 1 117 ? -9.886 -9.790 18.180 1.00 93.56 117 VAL A N 1
ATOM 882 C CA . VAL A 1 117 ? -10.829 -8.730 18.575 1.00 93.56 117 VAL A CA 1
ATOM 883 C C . VAL A 1 117 ? -12.253 -9.045 18.110 1.00 93.56 117 VAL A C 1
ATOM 885 O O . VAL A 1 117 ? -13.199 -8.823 18.869 1.00 93.56 117 VAL A O 1
ATOM 888 N N . SER A 1 118 ? -12.418 -9.588 16.901 1.00 93.75 118 SER A N 1
ATOM 889 C CA . SER A 1 118 ? -13.719 -10.050 16.401 1.00 93.75 118 SER A CA 1
ATOM 890 C C . SER A 1 118 ? -14.330 -11.099 17.335 1.00 93.75 118 SER A C 1
ATOM 892 O O . SER A 1 118 ? -15.463 -10.939 17.795 1.00 93.75 118 SER A O 1
ATOM 894 N N . ILE A 1 119 ? -13.550 -12.120 17.702 1.00 92.38 119 ILE A N 1
ATOM 895 C CA . ILE A 1 119 ? -13.965 -13.182 18.629 1.00 92.38 119 ILE A CA 1
ATOM 896 C C . ILE A 1 119 ? -14.311 -12.594 20.005 1.00 92.38 119 ILE A C 1
ATOM 898 O O . ILE A 1 119 ? -15.364 -12.896 20.561 1.00 92.38 119 ILE A O 1
ATOM 902 N N . CYS A 1 120 ? -13.480 -11.687 20.528 1.00 91.19 120 CYS A N 1
ATOM 903 C CA . CYS A 1 120 ? -13.704 -11.012 21.810 1.00 91.19 120 CYS A CA 1
ATOM 904 C C . CYS A 1 120 ? -15.061 -10.282 21.867 1.00 91.19 120 CYS A C 1
ATOM 906 O O . CYS A 1 120 ? -15.779 -10.369 22.870 1.00 91.19 120 CYS A O 1
ATOM 908 N N . LEU A 1 121 ? -15.437 -9.600 20.779 1.00 90.38 121 LEU A N 1
ATOM 909 C CA . LEU A 1 121 ? -16.734 -8.930 20.648 1.00 90.38 121 LEU A CA 1
ATOM 910 C C . LEU A 1 121 ? -17.900 -9.927 20.579 1.00 90.38 121 LEU A C 1
ATOM 912 O O . LEU A 1 121 ? -18.937 -9.686 21.196 1.00 90.38 121 LEU A O 1
ATOM 916 N N . GLN A 1 122 ? -17.739 -11.046 19.866 1.00 89.44 122 GLN A N 1
ATOM 917 C CA . GLN A 1 122 ? -18.763 -12.096 19.762 1.00 89.44 122 GLN A CA 1
ATOM 918 C C . GLN A 1 122 ? -19.008 -12.800 21.105 1.00 89.44 122 GLN A C 1
ATOM 920 O O . GLN A 1 122 ? -20.158 -13.052 21.479 1.00 89.44 122 GLN A O 1
ATOM 925 N N . ASP A 1 123 ? -17.940 -13.044 21.863 1.00 89.56 123 ASP A N 1
ATOM 926 C CA . ASP A 1 123 ? -17.978 -13.713 23.165 1.00 89.56 123 ASP A CA 1
ATOM 927 C C . ASP A 1 123 ? -18.428 -12.789 24.315 1.00 89.56 123 ASP A C 1
ATOM 929 O O . ASP A 1 123 ? -18.568 -13.233 25.457 1.00 89.56 123 ASP A O 1
ATOM 933 N N . ASN A 1 124 ? -18.724 -11.512 24.028 1.00 82.12 124 ASN A N 1
ATOM 934 C CA . ASN A 1 124 ? -19.053 -10.473 25.015 1.00 82.12 124 ASN A CA 1
ATOM 935 C C . ASN A 1 124 ? -17.986 -10.332 26.114 1.00 82.12 124 ASN A C 1
ATOM 937 O O . ASN A 1 124 ? -18.298 -10.083 27.285 1.00 82.12 124 ASN A O 1
ATOM 941 N N . GLU A 1 125 ? -16.718 -10.510 25.749 1.00 85.12 125 GLU A N 1
ATOM 942 C CA . GLU A 1 125 ? -15.607 -10.201 26.637 1.00 85.12 125 GLU A CA 1
ATOM 943 C C . GLU A 1 125 ? -15.346 -8.687 26.684 1.00 85.12 125 GLU A C 1
ATOM 945 O O . GLU A 1 125 ? -16.069 -7.904 26.076 1.00 85.12 125 GLU A O 1
ATOM 950 N N . THR A 1 126 ? -14.345 -8.241 27.451 1.00 82.44 126 THR A N 1
ATOM 951 C CA . THR A 1 126 ? -13.963 -6.822 27.480 1.00 82.44 126 THR A CA 1
ATOM 952 C C . THR A 1 126 ? -13.266 -6.465 26.164 1.00 82.44 126 THR A C 1
ATOM 954 O O . THR A 1 126 ? -12.108 -6.862 25.994 1.00 82.44 126 THR A O 1
ATOM 957 N N . PRO A 1 127 ? -13.911 -5.713 25.252 1.00 82.00 127 PRO A N 1
ATOM 958 C CA . PRO A 1 127 ? -13.301 -5.404 23.971 1.00 82.00 127 PRO A CA 1
ATOM 959 C C . PRO A 1 127 ? -12.184 -4.361 24.137 1.00 82.00 127 PRO A C 1
ATOM 961 O O . PRO A 1 127 ? -12.169 -3.623 25.133 1.00 82.00 127 PRO A O 1
ATOM 964 N N . PRO A 1 128 ? -11.259 -4.263 23.167 1.00 89.56 128 PRO A N 1
ATOM 965 C CA . PRO A 1 128 ? -10.366 -3.115 23.066 1.00 89.56 128 PRO A CA 1
ATOM 966 C C . PRO A 1 128 ? -11.156 -1.808 22.970 1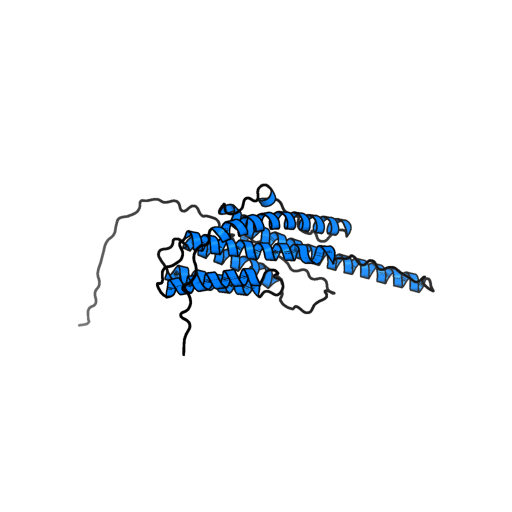.00 89.56 128 PRO A C 1
ATOM 968 O O . PRO A 1 128 ? -12.321 -1.767 22.567 1.00 89.56 128 PRO A O 1
ATOM 971 N N . THR A 1 129 ? -10.503 -0.711 23.336 1.00 93.62 129 THR A N 1
ATOM 972 C CA . THR A 1 129 ? -11.087 0.620 23.155 1.00 93.62 129 THR A CA 1
ATOM 973 C C . THR A 1 129 ? -11.250 0.947 21.663 1.00 93.62 129 THR A C 1
ATOM 975 O O . THR A 1 129 ? -10.478 0.440 20.846 1.00 93.62 129 THR A O 1
ATOM 978 N N . PRO A 1 130 ? -12.178 1.850 21.282 1.00 95.06 130 PRO A N 1
ATOM 979 C CA . PRO A 1 130 ? -12.302 2.308 19.896 1.00 95.06 130 PRO A CA 1
ATOM 980 C C . PRO A 1 130 ? -10.962 2.755 19.303 1.00 95.06 130 PRO A C 1
ATOM 982 O O . PRO A 1 130 ? -10.600 2.353 18.204 1.00 95.06 130 PRO A O 1
ATOM 985 N N . ARG A 1 131 ? -10.158 3.482 20.090 1.00 94.69 131 ARG A N 1
ATOM 986 C CA . ARG A 1 131 ? -8.823 3.920 19.679 1.00 94.69 131 ARG A CA 1
ATOM 987 C C . ARG A 1 131 ? -7.877 2.755 19.379 1.00 94.69 131 ARG A C 1
ATOM 989 O O . ARG A 1 131 ? -7.088 2.838 18.450 1.00 94.69 131 ARG A O 1
ATOM 996 N N . GLU A 1 132 ? -7.921 1.677 20.153 1.00 94.81 132 GLU A N 1
ATOM 997 C CA . GLU A 1 132 ? -7.076 0.503 19.902 1.00 94.81 132 GLU A CA 1
ATOM 998 C C . GLU A 1 132 ? -7.493 -0.242 18.628 1.00 94.81 132 GLU A C 1
ATOM 1000 O O . GLU A 1 132 ? -6.626 -0.735 17.909 1.00 94.81 132 GLU A O 1
ATOM 1005 N N . ILE A 1 133 ? -8.790 -0.258 18.303 1.00 95.25 133 ILE A N 1
ATOM 1006 C CA . ILE A 1 133 ? -9.303 -0.791 17.031 1.00 95.25 133 ILE A CA 1
ATOM 1007 C C . ILE A 1 133 ? -8.848 0.086 15.858 1.00 95.25 133 ILE A C 1
ATOM 1009 O O . ILE A 1 133 ? -8.355 -0.438 14.860 1.00 95.25 133 ILE A O 1
ATOM 1013 N N . GLU A 1 134 ? -8.948 1.413 15.990 1.00 95.62 134 GLU A N 1
ATOM 1014 C CA . GLU A 1 134 ? -8.426 2.364 15.000 1.00 95.62 134 GLU A CA 1
ATOM 1015 C C . GLU A 1 134 ? -6.924 2.147 14.769 1.00 95.62 134 GLU A C 1
ATOM 1017 O O . GLU A 1 134 ? -6.496 2.000 13.629 1.00 95.62 134 GLU A O 1
ATOM 1022 N N . VAL A 1 135 ? -6.131 2.044 15.845 1.00 95.44 135 VAL A N 1
ATOM 1023 C CA . VAL A 1 135 ? -4.686 1.780 15.766 1.00 95.44 135 VAL A CA 1
ATOM 1024 C C . VAL A 1 135 ? -4.396 0.456 15.058 1.00 95.44 135 VAL A C 1
ATOM 1026 O O . VAL A 1 135 ? -3.506 0.417 14.207 1.00 95.44 135 VAL A O 1
ATOM 1029 N N . LEU A 1 136 ? -5.135 -0.617 15.359 1.00 94.81 136 LEU A N 1
ATOM 1030 C CA . LEU A 1 136 ? -4.987 -1.903 14.669 1.00 94.81 136 LEU A CA 1
ATOM 1031 C C . LEU A 1 136 ? -5.267 -1.777 13.166 1.00 94.81 136 LEU A C 1
ATOM 1033 O O . LEU A 1 136 ? -4.474 -2.265 12.356 1.00 94.81 136 LEU A O 1
ATOM 1037 N N . ALA A 1 137 ? -6.341 -1.078 12.790 1.00 95.62 137 ALA A N 1
ATOM 1038 C CA . ALA A 1 137 ? -6.670 -0.826 11.391 1.00 95.62 137 ALA A CA 1
ATOM 1039 C C . ALA A 1 137 ? -5.563 -0.013 10.693 1.00 95.62 137 ALA A C 1
ATOM 1041 O O . ALA A 1 137 ? -5.046 -0.425 9.653 1.00 95.62 137 ALA A O 1
ATOM 1042 N N . THR A 1 138 ? -5.098 1.081 11.302 1.00 95.75 138 THR A N 1
ATOM 1043 C CA . THR A 1 138 ? -3.995 1.891 10.766 1.00 95.75 138 THR A CA 1
ATOM 1044 C C . THR A 1 138 ? -2.697 1.085 10.634 1.00 95.75 138 THR A C 1
ATOM 1046 O O . THR A 1 138 ? -1.971 1.210 9.644 1.00 95.75 138 THR A O 1
ATOM 1049 N N . MET A 1 139 ? -2.381 0.216 11.600 1.00 94.50 139 MET A N 1
ATOM 1050 C CA . MET A 1 139 ? -1.221 -0.677 11.505 1.00 94.50 139 MET A CA 1
ATOM 1051 C C . MET A 1 139 ? -1.341 -1.631 10.309 1.00 94.50 139 MET A C 1
ATOM 1053 O O . MET A 1 139 ? -0.337 -1.860 9.626 1.00 94.50 139 MET A O 1
ATOM 1057 N N . GLY A 1 140 ? -2.546 -2.139 10.027 1.00 93.81 140 GLY A N 1
ATOM 1058 C CA . GLY A 1 140 ? -2.850 -2.933 8.835 1.00 93.81 140 GLY A CA 1
ATOM 1059 C C . GLY A 1 140 ? -2.600 -2.158 7.541 1.00 93.81 140 GLY A C 1
ATOM 1060 O O . GLY A 1 140 ? -1.875 -2.641 6.668 1.00 93.81 140 GLY A O 1
ATOM 1061 N N . GLU A 1 141 ? -3.102 -0.922 7.452 1.00 94.75 141 GLU A N 1
ATOM 1062 C CA . GLU A 1 141 ? -2.896 -0.042 6.293 1.00 94.75 141 GLU A CA 1
ATOM 1063 C C . GLU A 1 141 ? -1.397 0.189 6.030 1.00 94.75 141 GLU A C 1
ATOM 1065 O O . GLU A 1 141 ? -0.911 0.033 4.906 1.00 94.75 141 GLU A O 1
ATOM 1070 N N . LEU A 1 142 ? -0.636 0.487 7.088 1.00 94.81 142 LEU A N 1
ATOM 1071 C CA . LEU A 1 142 ? 0.810 0.704 7.020 1.00 94.81 142 LEU A CA 1
ATOM 1072 C C . LEU A 1 142 ? 1.590 -0.564 6.643 1.00 94.81 142 LEU A C 1
ATOM 1074 O O . LEU A 1 142 ? 2.588 -0.478 5.924 1.00 94.81 142 LEU A O 1
ATOM 1078 N N . ALA A 1 143 ? 1.173 -1.739 7.122 1.00 93.25 143 ALA A N 1
ATOM 1079 C CA . ALA A 1 143 ? 1.825 -3.006 6.796 1.00 93.25 143 ALA A CA 1
ATOM 1080 C C . ALA A 1 143 ? 1.643 -3.372 5.316 1.00 93.25 143 ALA A C 1
ATOM 1082 O O . ALA A 1 143 ? 2.622 -3.712 4.642 1.00 93.25 143 ALA A O 1
ATOM 1083 N N . VAL A 1 144 ? 0.425 -3.220 4.786 1.00 93.12 144 VAL A N 1
ATOM 1084 C CA . VAL A 1 144 ? 0.143 -3.431 3.360 1.00 93.12 144 VAL A CA 1
ATOM 1085 C C . VAL A 1 144 ? 0.901 -2.408 2.509 1.00 93.12 144 VAL A C 1
ATOM 1087 O O . VAL A 1 144 ? 1.604 -2.795 1.571 1.00 93.12 144 VAL A O 1
ATOM 1090 N N . ALA A 1 145 ? 0.869 -1.120 2.874 1.00 94.00 145 ALA A N 1
ATOM 1091 C CA . ALA A 1 145 ? 1.637 -0.080 2.186 1.00 94.00 145 ALA A CA 1
ATOM 1092 C C . ALA A 1 145 ? 3.136 -0.414 2.126 1.00 94.00 145 ALA A C 1
ATOM 1094 O O . ALA A 1 145 ? 3.742 -0.363 1.052 1.00 94.00 145 ALA A O 1
ATOM 1095 N N . LYS A 1 146 ? 3.735 -0.820 3.257 1.00 93.38 146 LYS A N 1
ATOM 1096 C CA . LYS A 1 146 ? 5.156 -1.194 3.327 1.00 93.38 146 LYS A CA 1
ATOM 1097 C C . LYS A 1 146 ? 5.476 -2.358 2.399 1.00 93.38 146 LYS A C 1
ATOM 1099 O O . LYS A 1 146 ? 6.475 -2.302 1.684 1.00 93.38 146 LYS A O 1
ATOM 1104 N N . SER A 1 147 ? 4.624 -3.382 2.373 1.00 91.69 147 SER A N 1
ATOM 1105 C CA . SER A 1 147 ? 4.805 -4.524 1.480 1.00 91.69 147 SER A CA 1
ATOM 1106 C C . SER A 1 147 ? 4.879 -4.105 0.010 1.00 91.69 147 SER A C 1
ATOM 1108 O O . SER A 1 147 ? 5.801 -4.493 -0.716 1.00 91.69 147 SER A O 1
ATOM 1110 N N . HIS A 1 148 ? 3.955 -3.237 -0.412 1.00 91.31 148 HIS A N 1
ATOM 1111 C CA . HIS A 1 148 ? 3.947 -2.686 -1.761 1.00 91.31 148 HIS A CA 1
ATOM 1112 C C . HIS A 1 148 ? 5.219 -1.874 -2.060 1.00 91.31 148 HIS A C 1
ATOM 1114 O O . HIS A 1 148 ? 5.809 -2.054 -3.124 1.00 91.31 148 HIS A O 1
ATOM 1120 N N . LEU A 1 149 ? 5.708 -1.046 -1.132 1.00 92.75 149 LEU A N 1
ATOM 1121 C CA . LEU A 1 149 ? 6.955 -0.289 -1.330 1.00 92.75 149 LEU A CA 1
ATOM 1122 C C . LEU A 1 149 ? 8.196 -1.188 -1.442 1.00 92.75 149 LEU A C 1
ATOM 1124 O O . LEU A 1 149 ? 9.060 -0.950 -2.289 1.00 92.75 149 LEU A O 1
ATOM 1128 N N . ILE A 1 150 ? 8.274 -2.260 -0.650 1.00 89.50 150 ILE A N 1
ATOM 1129 C CA . ILE A 1 150 ? 9.356 -3.246 -0.780 1.00 89.50 150 ILE A CA 1
ATOM 1130 C C . ILE A 1 150 ? 9.299 -3.895 -2.165 1.00 89.50 150 ILE A C 1
ATOM 1132 O O . ILE A 1 150 ? 10.324 -4.060 -2.823 1.00 89.50 150 ILE A O 1
ATOM 1136 N N . ARG A 1 151 ? 8.103 -4.229 -2.657 1.00 86.19 151 ARG A N 1
ATOM 1137 C CA . ARG A 1 151 ? 7.955 -4.805 -3.996 1.00 86.19 151 ARG A CA 1
ATOM 1138 C C . ARG A 1 151 ? 8.287 -3.808 -5.107 1.00 86.19 151 ARG A C 1
ATOM 1140 O O . ARG A 1 151 ? 8.869 -4.202 -6.113 1.00 86.19 151 ARG A O 1
ATOM 1147 N N . ALA A 1 152 ? 7.987 -2.525 -4.912 1.00 89.06 152 ALA A N 1
ATOM 1148 C CA . ALA A 1 152 ? 8.376 -1.473 -5.846 1.00 89.06 152 ALA A CA 1
ATOM 1149 C C . ALA A 1 152 ? 9.904 -1.361 -5.999 1.00 89.06 152 ALA A C 1
ATOM 1151 O O . ALA A 1 152 ? 10.381 -0.986 -7.071 1.00 89.06 152 ALA A O 1
ATOM 1152 N N . THR A 1 153 ? 10.665 -1.740 -4.966 1.00 85.81 153 THR A N 1
ATOM 1153 C CA . THR A 1 153 ? 12.130 -1.612 -4.911 1.00 85.81 153 THR A CA 1
ATOM 1154 C C . THR A 1 153 ? 12.901 -2.926 -5.103 1.00 85.81 153 THR A C 1
ATOM 1156 O O . THR A 1 153 ? 14.093 -2.871 -5.406 1.00 85.81 153 THR A O 1
ATOM 1159 N N . SER A 1 154 ? 12.254 -4.097 -4.987 1.00 69.88 154 SER A N 1
ATOM 1160 C CA . SER A 1 154 ? 12.929 -5.406 -4.860 1.00 69.88 154 SER A CA 1
ATOM 1161 C C . SER A 1 154 ? 13.861 -5.771 -6.012 1.00 69.88 154 SER A C 1
ATOM 1163 O O . SER A 1 154 ? 14.876 -6.426 -5.793 1.00 69.88 154 SER A O 1
ATOM 1165 N N . ASP A 1 155 ? 13.540 -5.332 -7.226 1.00 66.69 155 ASP A N 1
ATOM 1166 C CA . ASP A 1 155 ? 14.242 -5.780 -8.430 1.00 66.69 155 ASP A CA 1
ATOM 1167 C C . ASP A 1 155 ? 15.186 -4.693 -8.985 1.00 66.69 155 ASP A C 1
ATOM 1169 O O . ASP A 1 155 ? 15.886 -4.927 -9.969 1.00 66.69 155 ASP A O 1
ATOM 1173 N N . TYR A 1 156 ? 15.261 -3.514 -8.351 1.00 59.56 156 TYR A N 1
ATOM 1174 C CA . TYR A 1 156 ? 16.034 -2.364 -8.847 1.00 59.56 156 TYR A CA 1
ATOM 1175 C C . TYR A 1 156 ? 17.522 -2.695 -9.065 1.00 59.56 156 TYR A C 1
ATOM 1177 O O . TYR A 1 156 ? 18.115 -2.323 -10.076 1.00 59.56 156 TYR A O 1
ATOM 1185 N N . ALA A 1 157 ? 18.130 -3.462 -8.153 1.00 56.41 157 ALA A N 1
ATOM 1186 C CA . ALA A 1 157 ? 19.534 -3.872 -8.262 1.00 56.41 157 ALA A CA 1
ATOM 1187 C C . ALA A 1 157 ? 19.767 -5.032 -9.255 1.00 56.41 157 ALA A C 1
ATOM 1189 O O . ALA A 1 157 ? 20.890 -5.230 -9.734 1.00 56.41 157 ALA A O 1
ATOM 1190 N N . GLU A 1 158 ? 18.725 -5.809 -9.560 1.00 58.88 158 GLU A N 1
ATOM 1191 C CA . GLU A 1 158 ? 18.807 -7.033 -10.365 1.00 58.88 158 GLU A CA 1
ATOM 1192 C C . GLU A 1 158 ? 18.429 -6.818 -11.833 1.00 58.88 158 GLU A C 1
ATOM 1194 O O . GLU A 1 158 ? 18.850 -7.597 -12.695 1.00 58.88 158 GLU A O 1
ATOM 1199 N N . ARG A 1 159 ? 17.705 -5.735 -12.143 1.00 65.50 159 ARG A N 1
ATOM 1200 C CA . ARG A 1 159 ? 17.340 -5.326 -13.503 1.00 65.50 159 ARG A CA 1
ATOM 1201 C C . ARG A 1 159 ? 18.553 -4.817 -14.283 1.00 65.50 159 ARG A C 1
ATOM 1203 O O . ARG A 1 159 ? 18.714 -3.640 -14.594 1.00 65.50 159 ARG A O 1
ATOM 1210 N N . LYS A 1 160 ? 19.445 -5.734 -14.639 1.00 54.59 160 LYS A N 1
ATOM 1211 C CA . LYS A 1 160 ? 20.512 -5.465 -15.599 1.00 54.59 160 LYS A CA 1
ATOM 1212 C C . LYS A 1 160 ? 19.912 -5.517 -16.996 1.00 54.59 160 LYS A C 1
ATOM 1214 O O . LYS A 1 160 ? 19.588 -6.595 -17.492 1.00 54.59 160 LYS A O 1
ATOM 1219 N N . THR A 1 161 ? 19.837 -4.366 -17.663 1.00 53.78 161 THR A N 1
ATOM 1220 C CA . THR A 1 161 ? 19.824 -4.342 -19.131 1.00 53.78 161 THR A CA 1
ATOM 1221 C C . THR A 1 161 ? 21.008 -5.188 -19.598 1.00 53.78 161 THR A C 1
ATOM 1223 O O . THR A 1 161 ? 22.124 -5.024 -19.096 1.00 53.78 161 THR A O 1
ATOM 1226 N N . SER A 1 162 ? 20.761 -6.207 -20.426 1.00 45.00 162 SER A N 1
ATOM 1227 C CA . SER A 1 162 ? 21.751 -7.265 -20.619 1.00 45.00 162 SER A CA 1
ATOM 1228 C C . SER A 1 162 ? 23.076 -6.693 -21.137 1.00 45.00 162 SER A C 1
ATOM 1230 O O . SER A 1 162 ? 23.189 -6.170 -22.245 1.00 45.00 162 SER A O 1
ATOM 1232 N N . GLN A 1 163 ? 24.125 -6.793 -20.318 1.00 46.88 163 GLN A N 1
ATOM 1233 C CA . GLN A 1 163 ? 25.495 -6.549 -20.756 1.00 46.88 163 GLN A CA 1
ATOM 1234 C C . GLN A 1 163 ? 25.967 -7.782 -21.531 1.00 46.88 163 GLN A C 1
ATOM 1236 O O . GLN A 1 163 ? 26.772 -8.577 -21.047 1.00 46.88 163 GLN A O 1
ATOM 1241 N N . TYR A 1 164 ? 25.428 -7.994 -22.732 1.00 44.44 164 TYR A N 1
ATOM 1242 C CA . TYR A 1 164 ? 25.989 -8.991 -23.634 1.00 44.44 164 TYR A CA 1
ATOM 1243 C C . TYR A 1 164 ? 27.338 -8.484 -24.156 1.00 44.44 164 TYR A C 1
ATOM 1245 O O . TYR A 1 164 ? 27.390 -7.537 -24.941 1.00 44.44 164 TYR A O 1
ATOM 1253 N N . GLN A 1 165 ? 28.434 -9.121 -23.736 1.00 46.88 165 GLN A N 1
ATOM 1254 C CA . GLN A 1 165 ? 29.747 -8.911 -24.343 1.00 46.88 165 GLN A CA 1
ATOM 1255 C C . GLN A 1 165 ? 29.961 -9.907 -25.495 1.00 46.88 165 GLN A C 1
ATOM 1257 O O . GLN A 1 165 ? 30.042 -11.116 -25.255 1.00 46.88 165 GLN A O 1
ATOM 1262 N N . PRO A 1 166 ? 30.059 -9.444 -26.755 1.00 48.09 166 PRO A N 1
ATOM 1263 C CA . PRO A 1 166 ? 30.399 -10.313 -27.871 1.00 48.09 166 PRO A CA 1
ATOM 1264 C C . PRO A 1 166 ? 31.887 -10.675 -27.790 1.00 48.09 166 PRO A C 1
ATOM 1266 O O . PRO A 1 166 ? 32.749 -9.891 -28.170 1.00 48.09 166 PRO A O 1
ATOM 1269 N N . ASN A 1 167 ? 32.203 -11.880 -27.317 1.00 51.09 167 ASN A N 1
ATOM 1270 C CA . ASN A 1 167 ? 33.591 -12.352 -27.224 1.00 51.09 167 ASN A CA 1
ATOM 1271 C C . ASN A 1 167 ? 34.152 -12.952 -28.529 1.00 51.09 167 ASN A C 1
ATOM 1273 O O . ASN A 1 167 ? 35.248 -13.512 -28.513 1.00 51.09 167 ASN A O 1
ATOM 1277 N N . LYS A 1 168 ? 33.447 -12.878 -29.670 1.00 58.78 168 LYS A N 1
ATOM 1278 C CA . LYS A 1 168 ? 33.929 -13.464 -30.935 1.00 58.78 168 LYS A CA 1
ATOM 1279 C C . LYS A 1 168 ? 33.700 -12.544 -32.132 1.00 58.78 168 LYS A C 1
ATOM 1281 O O . LYS A 1 168 ? 32.640 -11.946 -32.266 1.00 58.78 168 LYS A O 1
ATOM 1286 N N . LYS A 1 169 ? 34.722 -12.439 -32.992 1.00 59.41 169 LYS A N 1
ATOM 1287 C CA . LYS A 1 169 ? 34.623 -11.783 -34.303 1.00 59.41 169 LYS A CA 1
ATOM 1288 C C . LYS A 1 169 ? 33.825 -12.688 -35.256 1.00 59.41 169 LYS A C 1
ATOM 1290 O O . LYS A 1 169 ? 34.137 -13.881 -35.302 1.00 59.41 169 LYS A O 1
ATOM 1295 N N . PRO A 1 170 ? 32.851 -12.149 -36.009 1.00 59.97 170 PRO A N 1
ATOM 1296 C CA . PRO A 1 170 ? 32.082 -12.928 -36.972 1.00 59.97 170 PRO A CA 1
ATOM 1297 C C . PRO A 1 170 ? 32.976 -13.439 -38.106 1.00 59.97 170 PRO A C 1
ATOM 1299 O O . PRO A 1 170 ? 33.940 -12.783 -38.506 1.00 59.97 170 PRO A O 1
ATOM 1302 N N . VAL A 1 171 ? 32.652 -14.632 -38.606 1.00 64.94 171 VAL A N 1
ATOM 1303 C CA . VAL A 1 171 ? 33.450 -15.369 -39.603 1.00 64.94 171 VAL A CA 1
ATOM 1304 C C . VAL A 1 171 ? 33.074 -14.982 -41.049 1.00 64.94 171 VAL A C 1
ATOM 1306 O O . VAL A 1 171 ? 33.871 -15.200 -41.957 1.00 64.94 171 VAL A O 1
ATOM 1309 N N . SER A 1 172 ? 31.906 -14.360 -41.281 1.00 75.62 172 SER A N 1
ATOM 1310 C CA . SER A 1 172 ? 31.456 -13.868 -42.600 1.00 75.62 172 SER A CA 1
ATOM 1311 C C . SER A 1 172 ? 30.566 -12.615 -42.506 1.00 75.62 172 SER A C 1
ATOM 1313 O O . SER A 1 172 ? 30.104 -12.252 -41.423 1.00 75.62 172 SER A O 1
ATOM 1315 N N . THR A 1 173 ? 30.319 -11.947 -43.642 1.00 74.69 173 THR A N 1
ATOM 1316 C CA . THR A 1 173 ? 29.448 -10.759 -43.751 1.00 74.69 173 THR A CA 1
ATOM 1317 C C . THR A 1 173 ? 27.964 -11.067 -43.557 1.00 74.69 173 THR A C 1
ATOM 1319 O O . THR A 1 173 ? 27.276 -10.265 -42.933 1.00 74.69 173 THR A O 1
ATOM 1322 N N . GLU A 1 174 ? 27.476 -12.215 -44.038 1.00 72.69 174 GLU A N 1
ATOM 1323 C CA . GLU A 1 174 ? 26.104 -12.686 -43.771 1.00 72.69 174 GLU A CA 1
ATOM 1324 C C . GLU A 1 174 ? 25.913 -12.996 -42.284 1.00 72.69 174 GLU A C 1
ATOM 1326 O O . GLU A 1 174 ? 25.001 -12.462 -41.663 1.00 72.69 174 GLU A O 1
ATOM 1331 N N . LEU A 1 175 ? 26.850 -13.727 -41.666 1.00 72.44 175 LEU A N 1
ATOM 1332 C CA . LEU A 1 175 ? 26.806 -13.998 -40.225 1.00 72.44 175 LEU A CA 1
ATOM 1333 C C . LEU A 1 175 ? 26.867 -12.708 -39.397 1.00 72.44 175 LEU A C 1
ATOM 1335 O O . LEU A 1 175 ? 26.223 -12.614 -38.359 1.00 72.44 175 LEU A O 1
ATOM 1339 N N . ALA A 1 176 ? 27.599 -11.688 -39.856 1.00 74.88 176 ALA A N 1
ATOM 1340 C CA . ALA A 1 176 ? 27.622 -10.384 -39.199 1.00 74.88 176 ALA A CA 1
ATOM 1341 C C . ALA A 1 176 ? 26.283 -9.626 -39.311 1.00 74.88 176 ALA A C 1
ATOM 1343 O O . ALA A 1 176 ? 25.937 -8.876 -38.394 1.00 74.88 176 ALA A O 1
ATOM 1344 N N . ALA A 1 177 ? 25.541 -9.795 -40.412 1.00 76.50 177 ALA A N 1
ATOM 1345 C CA . ALA A 1 177 ? 24.214 -9.207 -40.592 1.00 76.50 177 ALA A CA 1
ATOM 1346 C C . ALA A 1 177 ? 23.172 -9.909 -39.704 1.00 76.50 177 ALA A C 1
ATOM 1348 O O . ALA A 1 177 ? 22.480 -9.229 -38.943 1.00 76.50 177 ALA A O 1
ATOM 1349 N N . ASP A 1 178 ? 23.161 -11.243 -39.694 1.00 75.69 178 ASP A N 1
ATOM 1350 C CA . ASP A 1 178 ? 22.276 -12.048 -38.843 1.00 75.69 178 ASP A CA 1
ATOM 1351 C C . ASP A 1 178 ? 22.560 -11.807 -37.348 1.00 75.69 178 ASP A C 1
ATOM 1353 O O . ASP A 1 178 ? 21.649 -11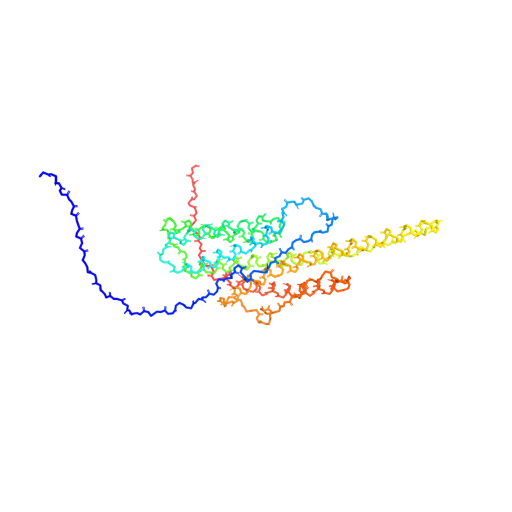.599 -36.544 1.00 75.69 178 ASP A O 1
ATOM 1357 N N . GLU A 1 179 ? 23.836 -11.742 -36.945 1.00 76.44 179 GLU A N 1
ATOM 1358 C CA . GLU A 1 179 ? 24.224 -11.405 -35.568 1.00 76.44 179 GLU A CA 1
ATOM 1359 C C . GLU A 1 179 ? 23.774 -9.996 -35.157 1.00 76.44 179 GLU A C 1
ATOM 1361 O O . GLU A 1 179 ? 23.471 -9.760 -33.980 1.00 76.44 179 GLU A O 1
ATOM 1366 N N . LYS A 1 180 ? 23.733 -9.044 -36.098 1.00 78.81 180 LYS A N 1
ATOM 1367 C CA . LYS A 1 180 ? 23.250 -7.680 -35.849 1.00 78.81 180 LYS A CA 1
ATOM 1368 C C . LYS A 1 180 ? 21.734 -7.660 -35.653 1.00 78.81 180 LYS A C 1
ATOM 1370 O O . LYS A 1 180 ? 21.269 -6.991 -34.730 1.00 78.81 180 LYS A O 1
ATOM 1375 N N . GLU A 1 181 ? 20.982 -8.396 -36.466 1.00 78.62 181 GLU A N 1
ATOM 1376 C CA . GLU A 1 181 ? 19.525 -8.513 -36.338 1.00 78.62 181 GLU A CA 1
ATOM 1377 C C . GLU A 1 181 ? 19.132 -9.200 -35.023 1.00 78.62 181 GLU A C 1
ATOM 1379 O O . GLU A 1 181 ? 18.369 -8.640 -34.234 1.00 78.62 181 GLU A O 1
ATOM 1384 N N . ILE A 1 182 ? 19.764 -10.335 -34.700 1.00 73.69 182 ILE A N 1
ATOM 1385 C CA . ILE A 1 182 ? 19.562 -11.048 -33.428 1.00 73.69 182 ILE A CA 1
ATOM 1386 C C . ILE A 1 182 ? 19.890 -10.144 -32.232 1.00 73.69 182 ILE A C 1
ATOM 1388 O O . ILE A 1 182 ? 19.207 -10.183 -31.206 1.00 73.69 182 ILE A O 1
ATOM 1392 N N . ARG A 1 183 ? 20.937 -9.317 -32.336 1.00 76.31 183 ARG A N 1
ATOM 1393 C CA . ARG A 1 183 ? 21.293 -8.353 -31.287 1.00 76.31 183 ARG A CA 1
ATOM 1394 C C . ARG A 1 183 ? 20.227 -7.277 -31.126 1.00 76.31 183 ARG A C 1
ATOM 1396 O O . ARG A 1 183 ? 19.871 -6.973 -29.992 1.00 76.31 183 ARG A O 1
ATOM 1403 N N . SER A 1 184 ? 19.723 -6.728 -32.229 1.00 77.44 184 SER A N 1
ATOM 1404 C CA . SER A 1 184 ? 18.653 -5.728 -32.200 1.00 77.44 184 SER A CA 1
ATOM 1405 C C . SER A 1 184 ? 17.399 -6.291 -31.530 1.00 77.44 184 SER A C 1
ATOM 1407 O O . SER A 1 184 ? 16.893 -5.685 -30.589 1.00 77.44 184 SER A O 1
ATOM 1409 N N . ALA A 1 185 ? 16.974 -7.497 -31.920 1.00 77.81 185 ALA A N 1
ATOM 1410 C CA . ALA A 1 185 ? 15.810 -8.167 -31.342 1.00 77.81 185 ALA A CA 1
ATOM 1411 C C . ALA A 1 185 ? 15.975 -8.464 -29.838 1.00 77.81 185 ALA A C 1
ATOM 1413 O O . ALA A 1 185 ? 15.031 -8.328 -29.062 1.00 77.81 185 ALA A O 1
ATOM 1414 N N . ARG A 1 186 ? 17.183 -8.839 -29.388 1.00 77.69 186 ARG A N 1
ATOM 1415 C CA . ARG A 1 186 ? 17.466 -9.042 -27.954 1.00 77.69 186 ARG A CA 1
ATOM 1416 C C . ARG A 1 186 ? 17.412 -7.741 -27.160 1.00 77.69 186 ARG A C 1
ATOM 1418 O O . ARG A 1 186 ? 16.830 -7.736 -26.084 1.00 77.69 186 ARG A O 1
ATOM 1425 N N . LEU A 1 187 ? 18.003 -6.664 -27.680 1.00 76.62 187 LEU A N 1
ATOM 1426 C CA . LEU A 1 187 ? 17.980 -5.354 -27.024 1.00 76.62 187 LEU A CA 1
ATOM 1427 C C . LEU A 1 187 ? 16.554 -4.813 -26.900 1.00 76.62 187 LEU A C 1
ATOM 1429 O O . LEU A 1 187 ? 16.194 -4.282 -25.854 1.00 76.62 187 LEU A O 1
ATOM 1433 N N . GLU A 1 188 ? 15.742 -4.979 -27.943 1.00 79.19 188 GLU A N 1
ATOM 1434 C CA . GLU A 1 188 ? 14.324 -4.622 -27.930 1.00 79.19 188 GLU A CA 1
ATOM 1435 C C . GLU A 1 188 ? 13.543 -5.432 -26.892 1.00 79.19 188 GLU A C 1
ATOM 1437 O O . GLU A 1 188 ? 12.907 -4.850 -26.016 1.00 79.19 188 GLU A O 1
ATOM 1442 N N . ARG A 1 189 ? 13.693 -6.760 -26.897 1.00 78.88 189 ARG A N 1
ATOM 1443 C CA . ARG A 1 189 ? 13.064 -7.638 -25.903 1.00 78.88 189 ARG A CA 1
ATOM 1444 C C . ARG A 1 189 ? 13.460 -7.275 -24.470 1.00 78.88 189 ARG A C 1
ATOM 1446 O O . ARG A 1 189 ? 12.606 -7.234 -23.590 1.00 78.88 189 ARG A O 1
ATOM 1453 N N . ASP A 1 190 ? 14.747 -7.047 -24.221 1.00 78.06 190 ASP A N 1
ATOM 1454 C CA . ASP A 1 190 ? 15.241 -6.726 -22.881 1.00 78.06 190 ASP A CA 1
ATOM 1455 C C . ASP A 1 190 ? 14.743 -5.341 -22.426 1.00 78.06 190 ASP A C 1
ATOM 1457 O O . ASP A 1 190 ? 14.402 -5.169 -21.258 1.00 78.06 190 ASP A O 1
ATOM 1461 N N . ARG A 1 191 ? 14.632 -4.371 -23.347 1.00 79.88 191 ARG A N 1
ATOM 1462 C CA . ARG A 1 191 ? 14.002 -3.067 -23.083 1.00 79.88 191 ARG A CA 1
ATOM 1463 C C . ARG A 1 191 ? 12.527 -3.226 -22.731 1.00 79.88 191 ARG A C 1
ATOM 1465 O O . ARG A 1 191 ? 12.068 -2.586 -21.792 1.00 79.88 191 ARG A O 1
ATOM 1472 N N . ASP A 1 192 ? 11.788 -4.048 -23.465 1.00 81.94 192 ASP A N 1
ATOM 1473 C CA . ASP A 1 192 ? 10.352 -4.217 -23.241 1.00 81.94 192 ASP A CA 1
ATOM 1474 C C . ASP A 1 192 ? 10.067 -4.963 -21.929 1.00 81.94 192 ASP A C 1
ATOM 1476 O O . ASP A 1 192 ? 9.156 -4.581 -21.196 1.00 81.94 192 ASP A O 1
ATOM 1480 N N . GLN A 1 193 ? 10.899 -5.949 -21.570 1.00 81.44 193 GLN A N 1
ATOM 1481 C CA . GLN A 1 193 ? 10.858 -6.567 -20.242 1.00 81.44 193 GLN A CA 1
ATOM 1482 C C . GLN A 1 193 ? 11.174 -5.543 -19.145 1.00 81.44 193 GLN A C 1
ATOM 1484 O O . GLN A 1 193 ? 10.431 -5.444 -18.175 1.00 81.44 193 GLN A O 1
ATOM 1489 N N . TYR A 1 194 ? 12.225 -4.736 -19.319 1.00 84.12 194 TYR A N 1
ATOM 1490 C CA . TYR A 1 194 ? 12.575 -3.703 -18.346 1.00 84.12 194 TYR A CA 1
ATOM 1491 C C . TYR A 1 194 ? 11.455 -2.666 -18.187 1.00 84.12 194 TYR A C 1
ATOM 1493 O O . TYR A 1 194 ? 11.106 -2.306 -17.068 1.00 84.12 194 TYR A O 1
ATOM 1501 N N . ARG A 1 195 ? 10.818 -2.239 -19.286 1.00 85.81 195 ARG A N 1
ATOM 1502 C CA . ARG A 1 195 ? 9.638 -1.362 -19.247 1.00 85.81 195 ARG A CA 1
ATOM 1503 C C . ARG A 1 195 ? 8.503 -1.995 -18.449 1.00 85.81 195 ARG A C 1
ATOM 1505 O O . ARG A 1 195 ? 7.900 -1.312 -17.624 1.00 85.81 195 ARG A O 1
ATOM 1512 N N . TYR A 1 196 ? 8.214 -3.273 -18.692 1.00 84.75 196 TYR A N 1
ATOM 1513 C CA . TYR A 1 196 ? 7.197 -4.001 -17.941 1.00 84.75 196 TYR A CA 1
ATOM 1514 C C . TYR A 1 196 ? 7.521 -4.000 -16.442 1.00 84.75 196 TYR A C 1
ATOM 1516 O O . TYR A 1 196 ? 6.670 -3.607 -15.649 1.00 84.75 196 TYR A O 1
ATOM 1524 N N . ASP A 1 197 ? 8.752 -4.345 -16.059 1.00 84.62 197 ASP A N 1
ATOM 1525 C CA . ASP A 1 197 ? 9.173 -4.419 -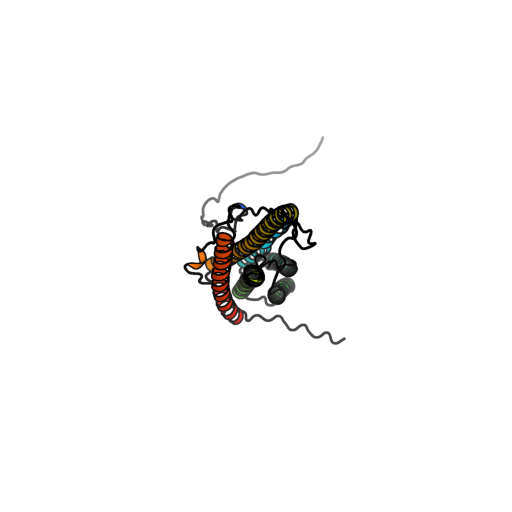14.656 1.00 84.62 197 ASP A CA 1
ATOM 1526 C C . ASP A 1 197 ? 9.105 -3.045 -13.958 1.00 84.62 197 ASP A C 1
ATOM 1528 O O . ASP A 1 197 ? 8.548 -2.932 -12.863 1.00 84.62 197 ASP A O 1
ATOM 1532 N N . VAL A 1 198 ? 9.578 -1.978 -14.616 1.00 86.81 198 VAL A N 1
ATOM 1533 C CA . VAL A 1 198 ? 9.438 -0.587 -14.136 1.00 86.81 198 VAL A CA 1
ATOM 1534 C C . VAL A 1 198 ? 7.961 -0.215 -13.980 1.00 86.81 198 VAL A C 1
ATOM 1536 O O . VAL A 1 198 ? 7.570 0.412 -12.995 1.00 86.81 198 VAL A O 1
ATOM 1539 N N . GLY A 1 199 ? 7.110 -0.648 -14.912 1.00 87.44 199 GLY A N 1
ATOM 1540 C CA . GLY A 1 199 ? 5.664 -0.465 -14.832 1.00 87.44 199 GLY A CA 1
ATOM 1541 C C . GLY A 1 199 ? 5.037 -1.172 -13.630 1.00 87.44 199 GLY A C 1
ATOM 1542 O O . GLY A 1 199 ? 4.167 -0.597 -12.978 1.00 87.44 199 GLY A O 1
ATOM 1543 N N . GLN A 1 200 ? 5.492 -2.383 -13.293 1.00 85.75 200 GLN A N 1
ATOM 1544 C CA . GLN A 1 200 ? 5.053 -3.088 -12.084 1.00 85.75 200 GLN A CA 1
ATOM 1545 C C . GLN A 1 200 ? 5.496 -2.344 -10.817 1.00 85.75 200 GLN A C 1
ATOM 1547 O O . GLN A 1 200 ? 4.678 -2.134 -9.921 1.00 85.75 200 GLN A O 1
ATOM 1552 N N . SER A 1 201 ? 6.748 -1.875 -10.761 1.00 89.12 201 SER A N 1
ATOM 1553 C CA . SER A 1 201 ? 7.241 -1.061 -9.640 1.00 89.12 201 SER A CA 1
ATOM 1554 C C . SER A 1 201 ? 6.400 0.196 -9.428 1.00 89.12 201 SER A C 1
ATOM 1556 O O . SER A 1 201 ? 5.990 0.483 -8.303 1.00 89.12 201 SER A O 1
ATOM 1558 N N . LEU A 1 202 ? 6.073 0.906 -10.512 1.00 90.56 202 LEU A N 1
ATOM 1559 C CA . LEU A 1 202 ? 5.243 2.107 -10.455 1.00 90.56 202 LEU A CA 1
ATOM 1560 C C . LEU A 1 202 ? 3.827 1.816 -9.937 1.00 90.56 202 LEU A C 1
ATOM 1562 O O . LEU A 1 202 ? 3.275 2.601 -9.165 1.00 90.56 202 LEU A O 1
ATOM 1566 N N . ARG A 1 203 ? 3.232 0.683 -10.331 1.00 88.00 203 ARG A N 1
ATOM 1567 C CA . ARG A 1 203 ? 1.911 0.258 -9.837 1.00 88.00 203 ARG A CA 1
ATOM 1568 C C . ARG A 1 203 ? 1.939 -0.008 -8.339 1.00 88.00 203 ARG A C 1
ATOM 1570 O O . ARG A 1 203 ? 1.080 0.501 -7.628 1.00 88.00 203 ARG A O 1
ATOM 1577 N N . HIS A 1 204 ? 2.932 -0.751 -7.850 1.00 90.81 204 HIS A N 1
ATOM 1578 C CA . HIS A 1 204 ? 3.067 -1.005 -6.417 1.00 90.81 204 HIS A CA 1
ATOM 1579 C C . HIS A 1 204 ? 3.263 0.290 -5.620 1.00 90.81 204 HIS A C 1
ATOM 1581 O O . HIS A 1 204 ? 2.584 0.473 -4.612 1.00 90.81 204 HIS A O 1
ATOM 1587 N N . LEU A 1 205 ? 4.107 1.211 -6.100 1.00 92.94 205 LEU A N 1
ATOM 1588 C CA . LEU A 1 205 ? 4.254 2.540 -5.501 1.00 92.94 205 LEU A CA 1
ATOM 1589 C C . LEU A 1 205 ? 2.907 3.279 -5.446 1.00 92.94 205 LEU A C 1
ATOM 1591 O O . LEU A 1 205 ? 2.532 3.793 -4.398 1.00 92.94 205 LEU A O 1
ATOM 1595 N N . THR A 1 206 ? 2.152 3.273 -6.546 1.00 91.75 206 THR A N 1
ATOM 1596 C CA . THR A 1 206 ? 0.845 3.946 -6.629 1.00 91.75 206 THR A CA 1
ATOM 1597 C C . THR A 1 206 ? -0.149 3.373 -5.619 1.00 91.75 206 THR A C 1
ATOM 1599 O O . THR A 1 206 ? -0.821 4.134 -4.928 1.00 91.75 206 THR A O 1
ATOM 1602 N N . VAL A 1 207 ? -0.232 2.043 -5.495 1.00 90.75 207 VAL A N 1
ATOM 1603 C CA . VAL A 1 207 ? -1.083 1.392 -4.485 1.00 90.75 207 VAL A CA 1
ATOM 1604 C C . VAL A 1 207 ? -0.656 1.815 -3.079 1.00 90.75 207 VAL A C 1
ATOM 1606 O O . VAL A 1 207 ? -1.497 2.275 -2.313 1.00 90.75 207 VAL A O 1
ATOM 1609 N N . ALA A 1 208 ? 0.638 1.739 -2.752 1.00 93.62 208 ALA A N 1
ATOM 1610 C CA . ALA A 1 208 ? 1.140 2.135 -1.437 1.00 93.62 208 ALA A CA 1
ATOM 1611 C C . ALA A 1 208 ? 0.792 3.589 -1.090 1.00 93.62 208 ALA A C 1
ATOM 1613 O O . ALA A 1 208 ? 0.372 3.870 0.028 1.00 93.62 208 ALA A O 1
ATOM 1614 N N . GLN A 1 209 ? 0.912 4.513 -2.045 1.00 93.69 209 GLN A N 1
ATOM 1615 C CA . GLN A 1 209 ? 0.565 5.917 -1.828 1.00 93.69 209 GLN A CA 1
ATOM 1616 C C . GLN A 1 209 ? -0.919 6.125 -1.505 1.00 93.69 209 GLN A C 1
ATOM 1618 O O . GLN A 1 209 ? -1.234 7.030 -0.740 1.00 93.69 209 GLN A O 1
ATOM 1623 N N . VAL A 1 210 ? -1.827 5.300 -2.039 1.00 92.81 210 VAL A N 1
ATOM 1624 C CA . VAL A 1 210 ? -3.257 5.370 -1.686 1.00 92.81 210 VAL A CA 1
ATOM 1625 C C . VAL A 1 210 ? -3.471 4.994 -0.219 1.00 92.81 210 VAL A C 1
ATOM 1627 O O . VAL A 1 210 ? -4.117 5.749 0.502 1.00 92.81 210 VAL A O 1
ATOM 1630 N N . TYR A 1 211 ? -2.858 3.901 0.248 1.00 94.19 211 TYR A N 1
ATOM 1631 C CA . TYR A 1 211 ? -2.890 3.532 1.669 1.00 94.19 211 TYR A CA 1
ATOM 1632 C C . TYR A 1 211 ? -2.295 4.637 2.552 1.00 94.19 211 TYR A C 1
ATOM 1634 O O . TYR A 1 211 ? -2.893 5.029 3.546 1.00 94.19 211 TYR A O 1
ATOM 1642 N N . LEU A 1 212 ? -1.135 5.185 2.178 1.00 95.12 212 LEU A N 1
ATOM 1643 C CA . LEU A 1 212 ? -0.471 6.217 2.980 1.00 95.12 212 LEU A CA 1
ATOM 1644 C C . LEU A 1 212 ? -1.250 7.530 3.029 1.00 95.12 212 LEU A C 1
ATOM 1646 O O . LEU A 1 212 ? -1.241 8.185 4.066 1.00 95.12 212 LEU A O 1
ATOM 1650 N N . ARG A 1 213 ? -1.936 7.913 1.947 1.00 92.94 213 ARG A N 1
ATOM 1651 C CA . ARG A 1 213 ? -2.832 9.078 1.955 1.00 92.94 213 ARG A CA 1
ATOM 1652 C C . ARG A 1 213 ? -4.011 8.863 2.890 1.00 92.94 213 ARG A C 1
ATOM 1654 O O . ARG A 1 213 ? -4.267 9.749 3.693 1.00 92.94 213 ARG A O 1
ATOM 1661 N N . ALA A 1 214 ? -4.637 7.685 2.858 1.00 91.69 214 ALA A N 1
ATOM 1662 C CA . ALA A 1 214 ? -5.706 7.357 3.797 1.00 91.69 214 ALA A CA 1
ATOM 1663 C C . ALA A 1 214 ? -5.218 7.471 5.253 1.00 91.69 214 ALA A C 1
ATOM 1665 O O . ALA A 1 214 ? -5.882 8.096 6.074 1.00 91.69 214 ALA A O 1
ATOM 1666 N N . VAL A 1 215 ? -4.024 6.951 5.570 1.00 93.94 215 VAL A N 1
ATOM 1667 C CA . VAL A 1 215 ? -3.405 7.079 6.908 1.00 93.94 215 VAL A CA 1
ATOM 1668 C C . VAL A 1 215 ? -3.081 8.539 7.260 1.00 93.94 215 VAL A C 1
ATOM 1670 O O . VAL A 1 215 ? -3.220 8.956 8.409 1.00 93.94 215 VAL A O 1
ATOM 1673 N N . ALA A 1 216 ? -2.650 9.342 6.286 1.00 92.94 216 ALA A N 1
ATOM 1674 C CA . ALA A 1 216 ? -2.323 10.752 6.501 1.00 92.94 216 ALA A CA 1
ATOM 1675 C C . ALA A 1 216 ? -3.569 11.609 6.750 1.00 92.94 216 ALA A C 1
ATOM 1677 O O . ALA A 1 216 ? -3.535 12.505 7.590 1.00 92.94 216 ALA A O 1
ATOM 1678 N N . GLU A 1 217 ? -4.677 11.313 6.071 1.00 90.50 217 GLU A N 1
ATOM 1679 C CA . GLU A 1 217 ? -5.978 11.961 6.286 1.00 90.50 217 GLU A CA 1
ATOM 1680 C C . GLU A 1 217 ? -6.509 11.725 7.707 1.00 90.50 217 GLU A C 1
ATOM 1682 O O . GLU A 1 217 ? -7.158 12.601 8.273 1.00 90.50 217 GLU A O 1
ATOM 1687 N N . GLN A 1 218 ? -6.148 10.594 8.321 1.00 88.62 218 GLN A N 1
ATOM 1688 C CA . GLN A 1 218 ? -6.435 10.289 9.728 1.00 88.62 218 GLN A CA 1
ATOM 1689 C C . GLN A 1 218 ? -5.533 11.057 10.713 1.00 88.62 218 GLN A C 1
ATOM 1691 O O . GLN A 1 218 ? -5.774 11.031 11.917 1.00 88.62 218 GLN A O 1
ATOM 1696 N N . GLY A 1 219 ? -4.472 11.719 10.239 1.00 90.94 219 GLY A N 1
ATOM 1697 C CA . GLY A 1 219 ? -3.470 12.367 11.091 1.00 90.94 219 GLY A CA 1
ATOM 1698 C C . GLY A 1 219 ? -2.464 11.402 11.731 1.00 90.94 219 GLY A C 1
ATOM 1699 O O . GLY A 1 219 ? -1.707 11.804 12.612 1.00 90.94 219 GLY A O 1
ATOM 1700 N N . GLU A 1 220 ? -2.420 10.141 11.292 1.00 92.75 220 GLU A N 1
ATOM 1701 C CA . GLU A 1 220 ? -1.541 9.115 11.871 1.00 92.75 220 GLU A CA 1
ATOM 1702 C C . GLU A 1 220 ? -0.138 9.093 11.250 1.00 92.75 220 GLU A C 1
ATOM 1704 O O . GLU A 1 220 ? 0.803 8.506 11.797 1.00 92.75 220 GLU A O 1
ATOM 1709 N N . ILE A 1 221 ? 0.040 9.751 10.109 1.00 92.56 221 ILE A N 1
ATOM 1710 C CA . ILE A 1 221 ? 1.342 9.902 9.471 1.00 92.56 221 ILE A CA 1
ATOM 1711 C C . ILE A 1 221 ? 1.465 11.285 8.838 1.00 92.56 221 ILE A C 1
ATOM 1713 O O . ILE A 1 221 ? 0.582 11.750 8.120 1.00 92.56 221 ILE A O 1
ATOM 1717 N N . GLU A 1 222 ? 2.594 11.945 9.077 1.00 89.06 222 GLU A N 1
ATOM 1718 C CA . GLU A 1 222 ? 2.935 13.194 8.404 1.00 89.06 222 GLU A CA 1
ATOM 1719 C C . GLU A 1 222 ? 3.751 12.879 7.149 1.00 89.06 222 GLU A C 1
ATOM 1721 O O . GLU A 1 222 ? 4.921 12.503 7.225 1.00 89.06 222 GLU A O 1
ATOM 1726 N N . LEU A 1 223 ? 3.130 13.022 5.978 1.00 87.75 223 LEU A N 1
ATOM 1727 C CA . LEU A 1 223 ? 3.809 12.813 4.694 1.00 87.75 223 LEU A CA 1
ATOM 1728 C C . LEU A 1 223 ? 4.449 14.092 4.135 1.00 87.75 223 LEU A C 1
ATOM 1730 O O . LEU A 1 223 ? 5.351 14.011 3.304 1.00 87.75 223 LEU A O 1
ATOM 1734 N N . GLY A 1 224 ? 3.997 15.276 4.562 1.00 87.25 224 GLY A N 1
ATOM 1735 C CA . GLY A 1 224 ? 4.460 16.551 4.007 1.00 87.25 224 GLY A CA 1
ATOM 1736 C C . GLY A 1 224 ? 4.312 16.601 2.481 1.00 87.25 224 GLY A C 1
ATOM 1737 O O . GLY A 1 224 ? 3.268 16.242 1.936 1.00 87.25 224 GLY A O 1
ATOM 1738 N N . GLU A 1 225 ? 5.374 17.007 1.783 1.00 87.62 225 GLU A N 1
ATOM 1739 C CA . GLU A 1 225 ? 5.406 17.085 0.312 1.00 87.62 225 GLU A CA 1
ATOM 1740 C C . GLU A 1 225 ? 5.216 15.710 -0.368 1.00 87.62 225 GLU A C 1
ATOM 1742 O O . GLU A 1 225 ? 4.633 15.631 -1.457 1.00 87.62 225 GLU A O 1
ATOM 1747 N N . LEU A 1 226 ? 5.590 14.615 0.314 1.00 87.94 226 LEU A N 1
ATOM 1748 C CA . LEU A 1 226 ? 5.488 13.243 -0.203 1.00 87.94 226 LEU A CA 1
ATOM 1749 C C . LEU A 1 226 ? 4.036 12.797 -0.434 1.00 87.94 226 LEU A C 1
ATOM 1751 O O . LEU A 1 226 ? 3.796 11.868 -1.204 1.00 87.94 226 LEU A O 1
ATOM 1755 N N . ALA A 1 227 ? 3.052 13.449 0.203 1.00 81.81 227 ALA A N 1
ATOM 1756 C CA . ALA A 1 227 ? 1.633 13.141 0.004 1.00 81.81 227 ALA A CA 1
ATOM 1757 C C . ALA A 1 227 ? 1.201 13.348 -1.459 1.00 81.81 227 ALA A C 1
ATOM 1759 O O . ALA A 1 227 ? 0.378 12.601 -2.001 1.00 81.81 227 ALA A O 1
ATOM 1760 N N . THR A 1 228 ? 1.770 14.373 -2.096 1.00 82.81 228 THR A N 1
ATOM 1761 C CA . THR A 1 228 ? 1.416 14.817 -3.451 1.00 82.81 228 THR A CA 1
ATOM 1762 C C . THR A 1 228 ? 2.439 14.431 -4.509 1.00 82.81 228 THR A C 1
ATOM 1764 O O . THR A 1 228 ? 2.135 14.496 -5.700 1.00 82.81 228 THR A O 1
ATOM 1767 N N . GLU A 1 229 ? 3.637 14.015 -4.100 1.00 88.50 229 GLU A N 1
ATOM 1768 C CA . GLU A 1 229 ? 4.677 13.588 -5.027 1.00 88.50 229 GLU A CA 1
ATOM 1769 C C . GLU A 1 229 ? 4.224 12.347 -5.807 1.00 88.50 229 GLU A C 1
ATOM 1771 O O . GLU A 1 229 ? 3.681 11.394 -5.248 1.00 88.50 229 GLU A O 1
ATOM 1776 N N . THR A 1 230 ? 4.396 12.361 -7.127 1.00 87.31 230 THR A N 1
ATOM 1777 C CA . THR A 1 230 ? 4.005 11.248 -7.999 1.00 87.31 230 THR A CA 1
ATOM 1778 C C . THR A 1 230 ? 5.043 11.047 -9.088 1.00 87.31 230 THR A C 1
ATOM 1780 O O . THR A 1 230 ? 5.619 12.003 -9.606 1.00 87.31 230 THR A O 1
ATOM 1783 N N . VAL A 1 231 ? 5.256 9.790 -9.472 1.00 88.38 231 VAL A N 1
ATOM 1784 C CA . VAL A 1 231 ? 6.055 9.458 -10.652 1.00 88.38 231 VAL A CA 1
ATOM 1785 C C . VAL A 1 231 ? 5.125 9.357 -11.857 1.00 88.38 231 VAL A C 1
ATOM 1787 O O . VAL A 1 231 ? 4.124 8.641 -11.832 1.00 88.38 231 VAL A O 1
ATOM 1790 N N . ALA A 1 232 ? 5.459 10.074 -12.931 1.00 88.00 232 ALA A N 1
ATOM 1791 C CA . ALA A 1 232 ? 4.626 10.119 -14.127 1.00 88.00 232 ALA A CA 1
ATOM 1792 C C . ALA A 1 232 ? 4.445 8.720 -14.766 1.00 88.00 232 ALA A C 1
ATOM 1794 O O . ALA A 1 232 ? 5.4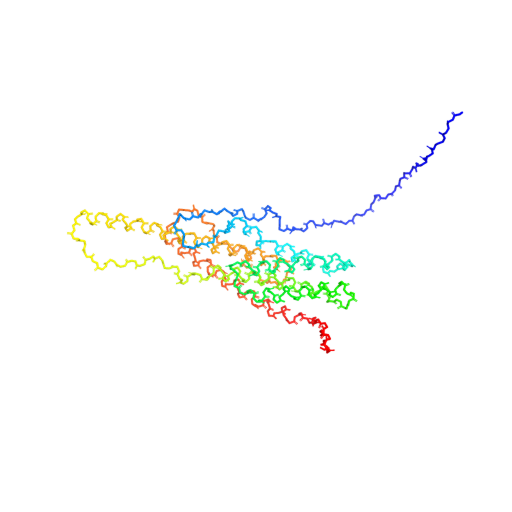46 8.003 -14.931 1.00 88.00 232 ALA A O 1
ATOM 1795 N N . PRO A 1 233 ? 3.219 8.367 -15.214 1.00 87.75 233 PRO A N 1
ATOM 1796 C CA . PRO A 1 233 ? 2.934 7.102 -15.887 1.00 87.75 233 PRO A CA 1
ATOM 1797 C C . PRO A 1 233 ? 3.848 6.824 -17.080 1.00 87.75 233 PRO A C 1
ATOM 1799 O O . PRO A 1 233 ? 4.320 7.749 -17.753 1.00 87.75 233 PRO A O 1
ATOM 1802 N N . LEU A 1 234 ? 4.050 5.535 -17.363 1.00 86.00 234 LEU A N 1
ATOM 1803 C CA . LEU A 1 234 ? 4.726 5.102 -18.581 1.00 86.00 234 LEU A CA 1
ATOM 1804 C C . LEU A 1 234 ? 3.857 5.404 -19.812 1.00 86.00 234 LEU A C 1
ATOM 1806 O O . LEU A 1 234 ? 2.658 5.138 -19.814 1.00 86.00 234 LEU A O 1
ATOM 1810 N N . GLN A 1 235 ? 4.481 5.952 -20.849 1.00 85.94 235 GLN A N 1
ATOM 1811 C CA . GLN A 1 235 ? 3.903 6.325 -22.140 1.00 85.94 235 GLN A CA 1
ATOM 1812 C C . GLN A 1 235 ? 4.112 5.244 -23.214 1.00 85.94 235 GLN A C 1
ATOM 1814 O O . GLN A 1 235 ? 3.557 5.342 -24.305 1.00 85.94 235 GLN A O 1
ATOM 1819 N N . GLY A 1 236 ? 4.938 4.229 -22.945 1.00 81.25 236 GLY A N 1
ATOM 1820 C CA . GLY A 1 236 ? 5.197 3.107 -23.854 1.00 81.25 236 GLY A CA 1
ATOM 1821 C C . GLY A 1 236 ? 6.292 3.371 -24.891 1.00 81.25 236 GLY A C 1
ATOM 1822 O O . GLY A 1 236 ? 6.758 2.436 -25.539 1.00 81.25 236 GLY A O 1
ATOM 1823 N N . GLN A 1 237 ? 6.744 4.619 -25.028 1.00 83.50 237 GLN A N 1
ATOM 1824 C CA . GLN A 1 237 ? 7.766 5.038 -25.995 1.00 83.50 237 GLN A CA 1
ATOM 1825 C C . GLN A 1 237 ? 9.120 5.356 -25.349 1.00 83.50 237 GLN A C 1
ATOM 1827 O O . GLN A 1 237 ? 10.029 5.824 -26.029 1.00 83.50 237 GLN A O 1
ATOM 1832 N N . GLU A 1 238 ? 9.278 5.084 -24.052 1.00 84.50 238 GLU A N 1
ATOM 1833 C CA . GLU A 1 238 ? 10.503 5.401 -23.327 1.00 84.50 238 GLU A CA 1
ATOM 1834 C C . GLU A 1 238 ? 11.714 4.658 -23.890 1.00 84.50 238 GLU A C 1
ATOM 1836 O O . GLU A 1 238 ? 11.697 3.440 -24.127 1.00 84.50 238 GLU A O 1
ATOM 1841 N N . SER A 1 239 ? 12.797 5.413 -24.027 1.00 82.94 239 SER A N 1
ATOM 1842 C CA . SER A 1 239 ? 14.152 4.922 -24.203 1.00 82.94 239 SER A CA 1
ATOM 1843 C C . SER A 1 239 ? 14.654 4.211 -22.941 1.00 82.94 239 SER A C 1
ATOM 1845 O O . SER A 1 239 ? 14.165 4.420 -21.831 1.00 82.94 239 SER A O 1
ATOM 1847 N N . GLY A 1 240 ? 15.702 3.394 -23.088 1.00 79.19 240 GLY A N 1
ATOM 1848 C CA . GLY A 1 240 ? 16.316 2.714 -21.942 1.00 79.19 240 GLY A CA 1
ATOM 1849 C C . GLY A 1 240 ? 16.816 3.681 -20.860 1.00 79.19 240 GLY A C 1
ATOM 1850 O O . GLY A 1 240 ? 16.681 3.386 -19.679 1.00 79.19 240 GLY A O 1
ATOM 1851 N N . GLY A 1 241 ? 17.340 4.852 -21.245 1.00 80.62 241 GLY A N 1
ATOM 1852 C CA . GLY A 1 241 ? 17.794 5.871 -20.293 1.00 80.62 241 GLY A CA 1
ATOM 1853 C C . GLY A 1 241 ? 16.647 6.492 -19.490 1.00 80.62 241 GLY A C 1
ATOM 1854 O O . GLY A 1 241 ? 16.769 6.655 -18.279 1.00 80.62 241 GLY A O 1
ATOM 1855 N N . GLU A 1 242 ? 15.514 6.768 -20.140 1.00 86.44 242 GLU A N 1
ATOM 1856 C CA . GLU A 1 242 ? 14.306 7.270 -19.470 1.00 86.44 242 GLU A CA 1
ATOM 1857 C C . GLU A 1 242 ? 13.728 6.235 -18.501 1.00 86.44 242 GLU A C 1
ATOM 1859 O O . GLU A 1 242 ? 13.345 6.590 -17.389 1.00 86.44 242 GLU A O 1
ATOM 1864 N N . LEU A 1 243 ? 13.732 4.950 -18.874 1.00 86.19 243 LEU A N 1
ATOM 1865 C CA . LEU A 1 243 ? 13.306 3.867 -17.981 1.00 86.19 243 LEU A CA 1
ATOM 1866 C C . LEU A 1 243 ? 14.213 3.749 -16.748 1.00 86.19 243 LEU A C 1
ATOM 1868 O O . LEU A 1 243 ? 13.712 3.543 -15.649 1.00 86.19 243 LEU A O 1
ATOM 1872 N N . VAL A 1 244 ? 15.533 3.911 -16.902 1.00 86.62 244 VAL A N 1
ATOM 1873 C CA . VAL A 1 244 ? 16.480 3.915 -15.769 1.00 86.62 244 VAL A CA 1
ATOM 1874 C C . VAL A 1 244 ? 16.236 5.103 -14.842 1.00 86.62 244 VAL A C 1
ATOM 1876 O O . VAL A 1 244 ? 16.224 4.924 -13.627 1.00 86.62 244 VAL A O 1
ATOM 1879 N N . SER A 1 245 ? 16.012 6.298 -15.396 1.00 87.88 245 SER A N 1
ATOM 1880 C CA . SER A 1 245 ? 15.678 7.473 -14.584 1.00 87.88 245 SER A CA 1
ATOM 1881 C C . SER A 1 245 ? 14.386 7.248 -13.803 1.00 87.88 245 SER A C 1
ATOM 1883 O O . SER A 1 245 ? 14.370 7.444 -12.595 1.00 87.88 245 SER A O 1
ATOM 1885 N N . LYS A 1 246 ? 13.335 6.748 -14.466 1.00 89.94 246 LYS A N 1
ATOM 1886 C CA . LYS A 1 246 ? 12.054 6.454 -13.815 1.00 89.94 246 LYS A CA 1
ATOM 1887 C C . LYS A 1 246 ? 12.181 5.409 -12.712 1.00 89.94 246 LYS A C 1
ATOM 1889 O O . LYS A 1 246 ? 11.606 5.599 -11.649 1.00 89.94 246 LYS A O 1
ATOM 1894 N N . ASP A 1 247 ? 12.924 4.327 -12.942 1.00 89.38 247 ASP A N 1
ATOM 1895 C CA . ASP A 1 247 ? 13.113 3.289 -11.920 1.00 89.38 247 ASP A CA 1
ATOM 1896 C C . ASP A 1 247 ? 13.833 3.848 -10.683 1.00 89.38 247 ASP A C 1
ATOM 1898 O O . ASP A 1 247 ? 13.473 3.548 -9.547 1.00 89.38 247 ASP A O 1
ATOM 1902 N N . LYS A 1 248 ? 14.805 4.745 -10.899 1.00 89.62 248 LYS A N 1
ATOM 1903 C CA . LYS A 1 248 ? 15.490 5.460 -9.820 1.00 89.62 248 LYS A CA 1
ATOM 1904 C C . LYS A 1 248 ? 14.553 6.403 -9.061 1.00 89.62 248 LYS A C 1
ATOM 1906 O O . LYS A 1 248 ? 14.616 6.433 -7.835 1.00 89.62 248 LYS A O 1
ATOM 1911 N N . ASP A 1 249 ? 13.701 7.150 -9.761 1.00 92.31 249 ASP A N 1
ATOM 1912 C CA . ASP A 1 249 ? 12.736 8.063 -9.137 1.00 92.31 249 ASP A CA 1
ATOM 1913 C C . ASP A 1 249 ? 11.713 7.284 -8.289 1.00 92.31 249 ASP A C 1
ATOM 1915 O O . ASP A 1 249 ? 11.435 7.658 -7.150 1.00 92.31 249 ASP A O 1
ATOM 1919 N N . ILE A 1 250 ? 11.223 6.144 -8.799 1.00 93.25 250 ILE A N 1
ATOM 1920 C CA . ILE A 1 250 ? 10.348 5.223 -8.052 1.00 93.25 250 ILE A CA 1
ATOM 1921 C C . ILE A 1 250 ? 11.049 4.723 -6.791 1.00 93.25 250 ILE A C 1
ATOM 1923 O O . ILE A 1 250 ? 10.454 4.731 -5.714 1.00 93.25 250 ILE A O 1
ATOM 1927 N N . ASN A 1 251 ? 12.303 4.286 -6.919 1.00 91.56 251 ASN A N 1
ATOM 1928 C CA . ASN A 1 251 ? 13.072 3.760 -5.801 1.00 91.56 251 ASN A CA 1
ATOM 1929 C C . ASN A 1 251 ? 13.298 4.823 -4.712 1.00 91.56 251 ASN A C 1
ATOM 1931 O O . ASN A 1 251 ? 13.009 4.563 -3.546 1.00 91.56 251 ASN A O 1
ATOM 1935 N N . LEU A 1 252 ? 13.718 6.033 -5.097 1.00 92.56 252 LEU A N 1
ATOM 1936 C CA . LEU A 1 252 ? 13.963 7.134 -4.165 1.00 92.56 252 LEU A CA 1
ATOM 1937 C C . LEU A 1 252 ? 12.701 7.507 -3.376 1.00 92.56 252 LEU A C 1
ATOM 1939 O O . LEU A 1 252 ? 12.751 7.616 -2.149 1.00 92.56 252 LEU A O 1
ATOM 1943 N N . LEU A 1 253 ? 11.571 7.662 -4.070 1.00 95.00 253 LEU A N 1
ATOM 1944 C CA . LEU A 1 253 ? 10.301 7.994 -3.430 1.00 95.00 253 LEU A CA 1
ATOM 1945 C C . LEU A 1 253 ? 9.825 6.852 -2.519 1.00 95.00 253 LEU A C 1
ATOM 1947 O O . LEU A 1 253 ? 9.399 7.093 -1.389 1.00 95.00 253 LEU A O 1
ATOM 1951 N N . ALA A 1 254 ? 9.956 5.596 -2.955 1.00 94.38 254 ALA A N 1
ATOM 1952 C CA . ALA A 1 254 ? 9.604 4.446 -2.128 1.00 94.38 254 ALA A CA 1
ATOM 1953 C C . ALA A 1 254 ? 10.443 4.374 -0.840 1.00 94.38 254 ALA A C 1
ATOM 1955 O O . ALA A 1 254 ? 9.894 4.122 0.232 1.00 94.38 254 ALA A O 1
ATOM 1956 N N . GLU A 1 255 ? 11.750 4.644 -0.907 1.00 92.75 255 GLU A N 1
ATOM 1957 C CA . GLU A 1 255 ? 12.622 4.693 0.272 1.00 92.75 255 GLU A CA 1
ATOM 1958 C C . GLU A 1 255 ? 12.232 5.799 1.260 1.00 92.75 255 GLU A C 1
ATOM 1960 O O . GLU A 1 255 ? 12.275 5.590 2.475 1.00 92.75 255 GLU A O 1
ATOM 1965 N N . GLN A 1 256 ? 11.836 6.973 0.764 1.00 93.81 256 GLN A N 1
ATOM 1966 C CA . GLN A 1 256 ? 11.361 8.069 1.611 1.00 93.81 256 GLN A CA 1
ATOM 1967 C C . GLN A 1 256 ? 10.046 7.709 2.311 1.00 93.81 256 GLN A C 1
ATOM 1969 O O . GLN A 1 256 ? 9.928 7.889 3.524 1.00 93.81 256 GLN A O 1
ATOM 1974 N N . LEU A 1 257 ? 9.093 7.128 1.576 1.00 95.44 257 LEU A N 1
ATOM 1975 C CA . LEU A 1 257 ? 7.814 6.680 2.128 1.00 95.44 257 LEU A CA 1
ATOM 1976 C C . LEU A 1 257 ? 7.995 5.546 3.154 1.00 95.44 257 LEU A C 1
ATOM 1978 O O . LEU A 1 257 ? 7.343 5.558 4.197 1.00 95.44 257 LEU A O 1
ATOM 1982 N N . MET A 1 258 ? 8.923 4.606 2.928 1.00 93.50 258 MET A N 1
ATOM 1983 C CA . MET A 1 258 ? 9.222 3.539 3.897 1.00 93.50 258 MET A CA 1
ATOM 1984 C C . MET A 1 258 ? 9.699 4.090 5.247 1.00 93.50 258 MET A C 1
ATOM 1986 O O . MET A 1 258 ? 9.279 3.586 6.288 1.00 93.50 258 MET A O 1
ATOM 1990 N N . LYS A 1 259 ? 10.522 5.148 5.255 1.00 91.38 259 LYS A N 1
ATOM 1991 C CA . LYS A 1 259 ? 10.979 5.786 6.504 1.00 91.38 259 LYS A CA 1
ATOM 1992 C C . LYS A 1 259 ? 9.824 6.399 7.294 1.00 91.38 259 LYS A C 1
ATOM 1994 O O . LYS A 1 259 ? 9.800 6.286 8.519 1.00 91.38 259 LYS A O 1
ATOM 1999 N N . ALA A 1 260 ? 8.863 7.014 6.603 1.00 91.31 260 ALA A N 1
ATOM 2000 C CA . ALA A 1 260 ? 7.670 7.566 7.238 1.00 91.31 260 ALA A CA 1
ATOM 2001 C C . ALA A 1 260 ? 6.822 6.455 7.887 1.00 91.31 260 ALA A C 1
ATOM 2003 O O . ALA A 1 260 ? 6.382 6.598 9.029 1.00 91.31 260 ALA A O 1
ATOM 2004 N N . ILE A 1 261 ? 6.668 5.312 7.203 1.00 94.12 261 ILE A N 1
ATOM 2005 C CA . ILE A 1 261 ? 5.962 4.141 7.746 1.00 94.12 261 ILE A CA 1
ATOM 2006 C C . ILE A 1 261 ? 6.630 3.624 9.019 1.00 94.12 261 ILE A C 1
ATOM 2008 O O . ILE A 1 261 ? 5.944 3.345 9.998 1.00 94.12 261 ILE A O 1
ATOM 2012 N N . GLU A 1 262 ? 7.954 3.472 9.024 1.00 91.25 262 GLU A N 1
ATOM 2013 C CA . GLU A 1 262 ? 8.670 2.906 10.174 1.00 91.25 262 GLU A CA 1
ATOM 2014 C C . GLU A 1 262 ? 8.504 3.754 11.435 1.00 91.25 262 GLU A C 1
ATOM 2016 O O . GLU A 1 262 ? 8.247 3.208 12.509 1.00 91.25 262 GLU A O 1
ATOM 2021 N N . ALA A 1 263 ? 8.574 5.080 11.301 1.00 88.19 263 ALA A N 1
ATOM 2022 C CA . ALA A 1 263 ? 8.334 5.992 12.413 1.00 88.19 263 ALA A CA 1
ATOM 2023 C C . ALA A 1 263 ? 6.902 5.860 12.966 1.00 88.19 263 ALA A C 1
ATOM 2025 O O . ALA A 1 263 ? 6.717 5.759 14.182 1.00 88.19 263 ALA A O 1
ATOM 2026 N N . ALA A 1 264 ? 5.898 5.804 12.083 1.00 92.81 264 ALA A N 1
ATOM 2027 C CA . ALA A 1 264 ? 4.498 5.650 12.476 1.00 92.81 264 ALA A CA 1
ATOM 2028 C C . ALA A 1 264 ? 4.227 4.288 13.138 1.00 92.81 264 ALA A C 1
ATOM 2030 O O . ALA A 1 264 ? 3.604 4.234 14.196 1.00 92.81 264 ALA A O 1
ATOM 2031 N N . GLN A 1 265 ? 4.753 3.193 12.578 1.00 90.81 265 GLN A N 1
ATOM 2032 C CA . GLN A 1 265 ? 4.585 1.845 13.131 1.00 90.81 265 GLN A CA 1
ATOM 2033 C C . GLN A 1 265 ? 5.163 1.719 14.544 1.00 90.81 265 GLN A C 1
ATOM 2035 O O . GLN A 1 265 ? 4.542 1.089 15.396 1.00 90.81 265 GLN A O 1
ATOM 2040 N N . VAL A 1 266 ? 6.324 2.324 14.816 1.00 89.88 266 VAL A N 1
ATOM 2041 C CA . VAL A 1 266 ? 6.926 2.310 16.160 1.00 89.88 266 VAL A CA 1
ATOM 2042 C C . VAL A 1 266 ? 6.055 3.064 17.166 1.00 89.88 266 VAL A C 1
ATOM 2044 O O . VAL A 1 266 ? 5.851 2.573 18.275 1.00 89.88 266 VAL A O 1
ATOM 2047 N N . ARG A 1 267 ? 5.522 4.232 16.786 1.00 93.75 267 ARG A N 1
ATOM 2048 C CA . ARG A 1 267 ? 4.616 5.014 17.639 1.00 93.75 267 ARG A CA 1
ATOM 2049 C C . ARG A 1 267 ? 3.336 4.231 17.950 1.00 93.75 267 ARG A C 1
ATOM 2051 O O . ARG A 1 267 ? 3.019 4.037 19.119 1.00 93.75 267 ARG A O 1
ATOM 2058 N N . LEU A 1 268 ? 2.655 3.742 16.914 1.00 93.00 268 LEU A N 1
ATOM 2059 C CA . LEU A 1 268 ? 1.380 3.025 17.025 1.00 93.00 268 LEU A CA 1
ATOM 2060 C C . LEU A 1 268 ? 1.505 1.718 17.817 1.00 93.00 268 LEU A C 1
ATOM 2062 O O . LEU A 1 268 ? 0.650 1.416 18.645 1.00 93.00 268 LEU A O 1
ATOM 2066 N N . ALA A 1 269 ? 2.607 0.982 17.651 1.00 89.06 269 ALA A N 1
ATOM 2067 C CA . ALA A 1 269 ? 2.874 -0.213 18.451 1.00 89.06 269 ALA A CA 1
ATOM 2068 C C . ALA A 1 269 ? 3.009 0.088 19.957 1.00 89.06 269 ALA A C 1
ATOM 2070 O O . ALA A 1 269 ? 2.733 -0.783 20.774 1.00 89.06 269 ALA A O 1
ATOM 2071 N N . GLY A 1 270 ? 3.421 1.303 20.339 1.00 89.44 270 GLY A N 1
ATOM 2072 C CA . GLY A 1 270 ? 3.432 1.744 21.738 1.00 89.44 270 GLY A CA 1
ATOM 2073 C C . GLY A 1 270 ? 2.061 2.187 22.269 1.00 89.44 270 GLY A C 1
ATOM 2074 O O . GLY A 1 270 ? 1.871 2.258 23.487 1.00 89.44 270 GLY A O 1
ATOM 2075 N N . GLU A 1 271 ? 1.117 2.501 21.379 1.00 91.00 271 GLU A N 1
ATOM 2076 C CA . GLU A 1 271 ? -0.259 2.884 21.721 1.00 91.00 271 GLU A CA 1
ATOM 2077 C C . GLU A 1 271 ? -1.167 1.666 21.919 1.00 91.00 271 GLU A C 1
ATOM 2079 O O . GLU A 1 271 ? -2.028 1.696 22.798 1.00 91.00 271 GLU A O 1
ATOM 2084 N N . LEU A 1 272 ? -0.949 0.596 21.149 1.00 90.31 272 LEU A N 1
ATOM 2085 C CA . LEU A 1 272 ? -1.696 -0.653 21.261 1.00 90.31 272 LEU A CA 1
ATOM 2086 C C . LEU A 1 272 ? -1.317 -1.400 22.550 1.00 90.31 272 LEU A C 1
ATOM 2088 O O . LEU A 1 272 ? -0.247 -2.000 22.634 1.00 90.31 272 LEU A O 1
ATOM 2092 N N . LYS A 1 273 ? -2.195 -1.357 23.558 1.00 88.12 273 LYS A N 1
ATOM 2093 C CA . LYS A 1 273 ? -1.971 -1.989 24.873 1.00 88.12 273 LYS A CA 1
ATOM 2094 C C . LYS A 1 273 ? -2.860 -3.195 25.126 1.00 88.12 273 LYS A C 1
ATOM 2096 O O . LYS A 1 273 ? -2.595 -3.943 26.066 1.00 88.12 273 LYS A O 1
ATOM 2101 N N . TRP A 1 274 ? -3.919 -3.344 24.339 1.00 87.75 274 TRP A N 1
ATOM 2102 C CA . TRP A 1 274 ? -4.807 -4.483 24.428 1.00 87.75 274 TRP A CA 1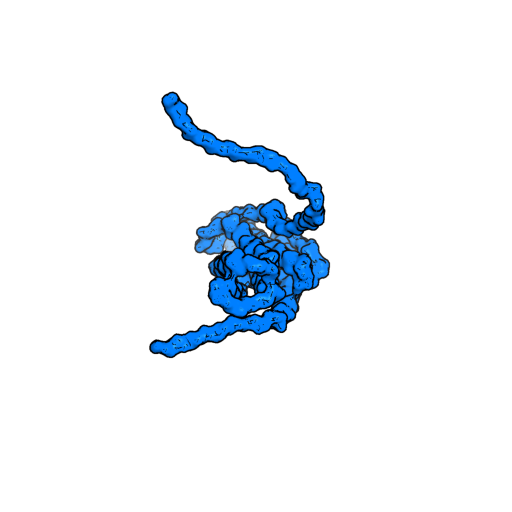
ATOM 2103 C C . TRP A 1 274 ? -4.059 -5.784 24.132 1.00 87.75 274 TRP A C 1
ATOM 2105 O O . TRP A 1 274 ? -3.368 -5.917 23.119 1.00 87.75 274 TRP A O 1
ATOM 2115 N N . GLU A 1 275 ? -4.236 -6.738 25.037 1.00 81.25 275 GLU A N 1
ATOM 2116 C CA . GLU A 1 275 ? -3.758 -8.106 24.915 1.00 81.25 275 GLU A CA 1
ATOM 2117 C C . GLU A 1 275 ? -4.969 -9.033 25.068 1.00 81.25 275 GLU A C 1
ATOM 2119 O O . GLU A 1 275 ? -5.794 -8.803 25.967 1.00 81.25 275 GLU A O 1
ATOM 2124 N N . PRO A 1 276 ? -5.092 -10.072 24.226 1.00 73.81 276 PRO A N 1
ATOM 2125 C CA . PRO A 1 276 ? -6.157 -11.053 24.362 1.00 73.81 276 PRO A CA 1
ATOM 2126 C C . PRO A 1 276 ? -6.046 -11.757 25.718 1.00 73.81 276 PRO A C 1
ATOM 2128 O O . PRO A 1 276 ? -4.960 -11.881 26.303 1.00 73.81 276 PRO A O 1
ATOM 2131 N N . LYS A 1 277 ? -7.169 -12.266 26.238 1.00 71.06 277 LYS A N 1
ATOM 2132 C CA . LYS A 1 277 ? -7.091 -13.144 27.408 1.00 71.06 277 LYS A CA 1
ATOM 2133 C C . LYS A 1 277 ? -6.209 -14.344 27.062 1.00 71.06 277 LYS A C 1
ATOM 2135 O O . LYS A 1 277 ? -6.379 -14.927 25.991 1.00 71.06 277 LYS A O 1
ATOM 2140 N N . PRO A 1 278 ? -5.302 -14.757 27.964 1.00 64.81 278 PRO A N 1
ATOM 2141 C CA . PRO A 1 278 ? -4.554 -15.980 27.749 1.00 64.81 278 PRO A CA 1
ATOM 2142 C C . PRO A 1 278 ? -5.559 -17.118 27.594 1.00 64.81 278 PRO A C 1
ATOM 2144 O O . PRO A 1 278 ? -6.386 -17.336 28.484 1.00 64.81 278 PRO A O 1
ATOM 2147 N N . LEU A 1 279 ? -5.491 -17.820 26.459 1.00 56.47 279 LEU A N 1
ATOM 2148 C CA . LEU A 1 279 ? -6.227 -19.062 26.262 1.00 56.47 279 LEU A CA 1
ATOM 2149 C C . LEU A 1 279 ? -5.930 -19.934 27.477 1.00 56.47 279 LEU A C 1
ATOM 2151 O O . LEU A 1 279 ? -4.766 -20.251 27.740 1.00 56.47 279 LEU A O 1
ATOM 2155 N N . ALA A 1 280 ? -6.965 -20.265 28.253 1.00 52.78 280 ALA A N 1
ATOM 2156 C CA . ALA A 1 280 ? -6.822 -21.227 29.329 1.00 52.78 280 ALA A CA 1
ATOM 2157 C C . ALA A 1 280 ? -6.191 -22.467 28.697 1.00 52.78 280 ALA A C 1
ATOM 2159 O O . ALA A 1 280 ? -6.767 -23.056 27.781 1.00 52.78 280 ALA A O 1
ATOM 2160 N N . SER A 1 281 ? -4.966 -22.796 29.109 1.00 46.31 281 SER A N 1
ATOM 2161 C CA . SER A 1 281 ? -4.295 -24.002 28.655 1.00 46.31 281 SER A CA 1
ATOM 2162 C C . SER A 1 281 ? -5.252 -25.146 28.940 1.00 46.31 281 SER A C 1
ATOM 2164 O O . SER A 1 281 ? -5.539 -25.421 30.106 1.00 46.31 281 SER A O 1
ATOM 2166 N N . ASN A 1 282 ? -5.798 -25.749 27.885 1.00 41.97 282 ASN A N 1
ATOM 2167 C CA . ASN A 1 282 ? -6.584 -26.964 27.998 1.00 41.97 282 ASN A CA 1
ATOM 2168 C C . ASN A 1 282 ? -5.636 -28.049 28.518 1.00 41.97 282 ASN A C 1
ATOM 2170 O O . ASN A 1 282 ? -4.995 -28.755 27.745 1.00 41.97 282 ASN A O 1
ATOM 2174 N N . GLU A 1 283 ? -5.507 -28.135 29.839 1.00 42.59 283 GLU A N 1
ATOM 2175 C CA . GLU A 1 283 ? -5.074 -29.343 30.517 1.00 42.59 283 GLU A CA 1
ATOM 2176 C C . GLU A 1 283 ? -6.202 -30.361 30.334 1.00 42.59 283 GLU A C 1
ATOM 2178 O O . GLU A 1 283 ? -7.198 -30.343 31.055 1.00 42.59 283 GLU A O 1
ATOM 2183 N N . ASN A 1 284 ? -6.060 -31.201 29.310 1.00 38.38 284 ASN A N 1
ATOM 2184 C CA . ASN A 1 284 ? -6.686 -32.517 29.216 1.00 38.38 284 ASN A CA 1
ATOM 2185 C C . ASN A 1 284 ? -5.665 -33.504 28.656 1.00 38.38 284 ASN A C 1
ATOM 2187 O O . ASN A 1 284 ? -5.136 -33.236 27.553 1.00 38.38 284 ASN A O 1
#

Secondary structure (DSSP, 8-state):
-----------------------------TTTS--------TT-S----S-HHHHHHHTTHHHHHHHHHHHHTT-S-HHHHHHHHHHHHHHHHHHHHSTT-SSHHHHHHHHHHHHHHHHHHHTT--PPPHHHHHHHHHHHHHHHHHHHHHHHHTTTTT---------S--SSHHHHHHHHHHHHHHHHHHHHHHHHHHHHHHHHHHHHHHHHHHHHHTTS---GGGGT--PPPP-S---HHHHHHHHHHHHHHHHHHHHHHHHHHHHHHHH----PPPP-----

Sequence (284 aa):
MKMTLAFAALVAGFGVLSGNSVADEPAVKQADRPTIRDERPENLRGWVIVSNSAYWPLCYEALENLTEVRNQAASTDSAALAESLDKCSAWLNLAASAAMVREESRIMTIADKIDEVSICLQDNETPPTPREIEVLATMGELAVAKSHLIRATSDYAER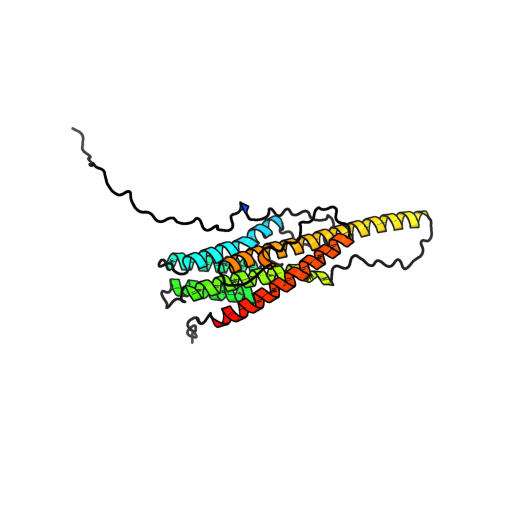KTSQYQPNKKPVSTELAADEKEIRSARLERDRDQYRYDVGQSLRHLTVAQVYLRAVAEQGEIELGELATETVAPLQGQESGGELVSKDKDINLLAEQLMKAIEAAQVRLAGELKWEPKPLASNEN

pLDDT: mean 76.19, std 20.33, range [26.34, 95.75]